Protein AF-A0A938PIR6-F1 (afdb_monomer_lite)

Secondary structure (DSSP, 8-state):
-HHHHHHHHHHHHH-HHHHTTS-HHHHHHHHHHHHHHHHHHHHHHHHHHHTTT--PPP-HHHHHHHHHHHHHHHHHHHHHHHHHHHHHHHHHHHHHHHHHHHHHHS-HHHHHHHHHHHHHHTTT-HHHHHHHHHHHHHHHHHHHSPTT-EEEHHHHHHHHHHHHHHHHHHHGGG---------PPTT-EEES---

Foldseek 3Di:
DVVLVVVLVVVVVVPPVVLVVDDLVVSLVVSLVSSLVSLLVVLVVCQCVVPVDDPDDRPPVVSVVSSVVSNVVSVVVSVVVVVVVVVVVVVVVVVVVVVVVLVVLPPVVLVVLLVVLLVVCCVPPVPLSVLSVVLVVLLVVLSPPDWPDWDFPVSLVSNVVSSLSSVCSRCPPVDDDDDDDDDDDPPDTDTGPPD

Sequence (195 aa):
MQWIALTSAGLLCLSPRLLDRSPVIGGAAAAFLMVLLITFVEGLIADRILVQFGPDPVDWEHIGAMLIVSAIISRLALRYFYVQQRLRVKEQSELQARLQALQSRIRPHFLFNSMNIIASFIAVDPDTAESVVEDLSELFRAGLNEAGNQVPFRSELDLCERYARIEKLRLGDRLQLRWETGELPEGVRIPLLIL

Structure (mmCIF, N/CA/C/O backbone):
data_AF-A0A938PIR6-F1
#
_entry.id   AF-A0A938PIR6-F1
#
loop_
_atom_site.group_PDB
_atom_site.id
_atom_site.type_symbol
_atom_site.label_atom_id
_atom_site.label_alt_id
_atom_site.label_comp_id
_atom_site.label_asym_id
_atom_site.label_entity_id
_atom_site.label_seq_id
_atom_site.pdbx_PDB_ins_code
_atom_site.Cartn_x
_atom_site.Cartn_y
_atom_site.Cartn_z
_atom_site.occupancy
_atom_site.B_iso_or_equiv
_atom_site.auth_seq_id
_atom_site.auth_comp_id
_atom_site.auth_asym_id
_atom_site.auth_atom_id
_atom_site.pdbx_PDB_model_num
ATOM 1 N N . MET A 1 1 ? 33.323 -1.069 -29.627 1.00 51.53 1 MET A N 1
ATOM 2 C CA . MET A 1 1 ? 32.067 -1.423 -28.923 1.00 51.53 1 MET A CA 1
ATOM 3 C C . MET A 1 1 ? 32.058 -1.059 -27.435 1.00 51.53 1 MET A C 1
ATOM 5 O O . MET A 1 1 ? 31.122 -0.392 -27.028 1.00 51.53 1 MET A O 1
ATOM 9 N N . GLN A 1 2 ? 33.054 -1.429 -26.614 1.00 59.91 2 GLN A N 1
ATOM 10 C CA . GLN A 1 2 ? 33.030 -1.121 -25.164 1.00 59.91 2 GLN A CA 1
ATOM 11 C C . GLN A 1 2 ? 33.113 0.381 -24.820 1.00 59.91 2 GLN A C 1
ATOM 13 O O . GLN A 1 2 ? 32.432 0.825 -23.903 1.00 59.91 2 GLN A O 1
ATOM 18 N N . TRP A 1 3 ? 33.882 1.174 -25.574 1.00 55.78 3 TRP A N 1
ATOM 19 C CA . TRP A 1 3 ? 34.034 2.617 -25.324 1.00 55.78 3 TRP A CA 1
ATOM 20 C C . TRP A 1 3 ? 32.745 3.413 -25.577 1.00 55.78 3 TRP A C 1
ATOM 22 O O . TRP A 1 3 ? 32.369 4.216 -24.733 1.00 55.78 3 TRP A O 1
ATOM 32 N N . ILE A 1 4 ? 32.017 3.084 -26.651 1.00 60.94 4 ILE A N 1
ATOM 33 C CA . ILE A 1 4 ? 30.723 3.687 -27.027 1.00 60.94 4 ILE A CA 1
ATOM 34 C C . ILE A 1 4 ? 29.675 3.474 -25.926 1.00 60.94 4 ILE A C 1
ATOM 36 O O . ILE A 1 4 ? 28.901 4.367 -25.593 1.00 60.94 4 ILE A O 1
ATOM 40 N N . ALA A 1 5 ? 29.650 2.281 -25.322 1.00 61.94 5 ALA A N 1
ATOM 41 C CA . ALA A 1 5 ? 28.722 1.964 -24.239 1.00 61.94 5 ALA A CA 1
ATOM 42 C C . ALA A 1 5 ? 29.042 2.737 -22.945 1.00 61.94 5 ALA A C 1
ATOM 44 O O . ALA A 1 5 ? 28.127 3.138 -22.230 1.00 61.94 5 ALA A O 1
ATOM 45 N N . LEU A 1 6 ? 30.326 2.970 -22.647 1.00 70.06 6 LEU A N 1
ATOM 46 C CA . LEU A 1 6 ? 30.761 3.694 -21.446 1.00 70.06 6 LEU A CA 1
ATOM 47 C C . LEU A 1 6 ? 30.537 5.209 -21.564 1.00 70.06 6 LEU A C 1
ATOM 49 O O . LEU A 1 6 ? 30.113 5.833 -20.591 1.00 70.06 6 LEU A O 1
ATOM 53 N N . THR A 1 7 ? 30.761 5.799 -22.740 1.00 68.50 7 THR A N 1
ATOM 54 C CA . THR A 1 7 ? 30.533 7.234 -22.991 1.00 68.50 7 THR A CA 1
ATOM 55 C C . THR A 1 7 ? 29.048 7.576 -23.009 1.00 68.50 7 THR A C 1
ATOM 57 O O . THR A 1 7 ? 28.624 8.526 -22.347 1.00 68.50 7 THR A O 1
ATOM 60 N N . SER A 1 8 ? 28.231 6.763 -23.684 1.00 59.97 8 SER A N 1
ATOM 61 C CA . SER A 1 8 ? 26.776 6.942 -23.703 1.00 59.97 8 SER A CA 1
ATOM 62 C C . SER A 1 8 ? 26.144 6.718 -22.322 1.00 59.97 8 SER A C 1
ATOM 64 O O . SER A 1 8 ? 25.302 7.520 -21.913 1.00 59.97 8 SER A O 1
ATOM 66 N N . ALA A 1 9 ? 26.602 5.725 -21.548 1.00 64.69 9 ALA A N 1
ATOM 67 C CA . ALA A 1 9 ? 26.182 5.547 -20.155 1.00 64.69 9 ALA A CA 1
ATOM 68 C C . ALA A 1 9 ? 26.613 6.721 -19.255 1.00 64.69 9 ALA A C 1
ATOM 70 O O . ALA A 1 9 ? 25.814 7.202 -18.453 1.00 64.69 9 ALA A O 1
ATOM 71 N N . GLY A 1 10 ? 27.841 7.229 -19.411 1.00 71.31 10 GLY A N 1
ATOM 72 C CA . GLY A 1 10 ? 28.342 8.379 -18.652 1.00 71.31 10 GLY A CA 1
ATOM 73 C C . GLY A 1 10 ? 27.552 9.664 -18.917 1.00 71.31 10 GLY A C 1
ATOM 74 O O . GLY A 1 10 ? 27.170 10.359 -17.977 1.00 71.31 10 GLY A O 1
ATOM 75 N N . LEU A 1 11 ? 27.238 9.954 -20.184 1.00 64.88 11 LEU A N 1
ATOM 76 C CA . LEU A 1 11 ? 26.454 11.131 -20.579 1.00 64.88 11 LEU A CA 1
ATOM 77 C C . LEU A 1 11 ? 24.983 11.036 -20.148 1.00 64.88 11 LEU A C 1
ATOM 79 O O . LEU A 1 11 ? 24.412 12.039 -19.722 1.00 64.88 11 LEU A O 1
ATOM 83 N N . LEU A 1 12 ? 24.387 9.839 -20.182 1.00 64.62 12 LEU A N 1
ATOM 84 C CA . LEU A 1 12 ? 23.048 9.586 -19.631 1.00 64.62 12 LEU A CA 1
ATOM 85 C C . LEU A 1 12 ? 22.998 9.791 -18.111 1.00 64.62 12 LEU A C 1
ATOM 87 O O . LEU A 1 12 ? 22.034 10.357 -17.601 1.00 64.62 12 LEU A O 1
ATOM 91 N N . CYS A 1 13 ? 24.047 9.397 -17.389 1.00 64.06 13 CYS A N 1
ATOM 92 C CA . CYS A 1 13 ? 24.149 9.628 -15.948 1.00 64.06 13 CYS A CA 1
ATOM 93 C C . CYS A 1 13 ? 24.389 11.106 -15.582 1.00 64.06 13 CYS A C 1
ATOM 95 O O . CYS A 1 13 ? 24.080 11.515 -14.464 1.00 64.06 13 CYS A O 1
ATOM 97 N N . LEU A 1 14 ? 24.912 11.918 -16.508 1.00 66.81 14 LEU A N 1
ATOM 98 C CA . LEU A 1 14 ? 25.192 13.347 -16.309 1.00 66.81 14 LEU A CA 1
ATOM 99 C C . LEU A 1 14 ? 24.055 14.278 -16.767 1.00 66.81 14 LEU A C 1
ATOM 101 O O . LEU A 1 14 ? 24.048 15.451 -16.386 1.00 66.81 14 LEU A O 1
ATOM 105 N N . SER A 1 15 ? 23.059 13.776 -17.510 1.00 59.81 15 SER A N 1
ATOM 106 C CA . SER A 1 15 ? 21.915 14.563 -17.997 1.00 59.81 15 SER A CA 1
ATOM 107 C C . SER A 1 15 ? 20.578 14.468 -17.218 1.00 59.81 15 SER A C 1
ATOM 109 O O . SER A 1 15 ? 19.571 14.951 -17.755 1.00 59.81 15 SER A O 1
ATOM 111 N N . PRO A 1 16 ? 20.484 13.974 -15.956 1.00 59.53 16 PRO A N 1
ATOM 112 C CA . PRO A 1 16 ? 19.185 13.815 -15.288 1.00 59.53 16 PRO A CA 1
ATOM 113 C C . PRO A 1 16 ? 18.457 15.154 -15.093 1.00 59.53 16 PRO A C 1
ATOM 115 O O . PRO A 1 16 ? 17.237 15.226 -15.204 1.00 59.53 16 PRO A O 1
ATOM 118 N N . ARG A 1 17 ? 19.202 16.260 -14.954 1.00 53.12 17 ARG A N 1
ATOM 119 C CA . ARG A 1 17 ? 18.644 17.618 -14.807 1.00 53.12 17 ARG A CA 1
ATOM 120 C C . ARG A 1 17 ? 17.813 18.103 -16.005 1.00 53.12 17 ARG A C 1
ATOM 122 O O . ARG A 1 17 ? 16.982 18.991 -15.828 1.00 53.12 17 ARG A O 1
ATOM 129 N N . LEU A 1 18 ? 18.043 17.563 -17.204 1.00 55.91 18 LEU A N 1
ATOM 130 C CA . LEU A 1 18 ? 17.278 17.892 -18.415 1.00 55.91 18 LEU A CA 1
ATOM 131 C C . LEU A 1 18 ? 16.100 16.930 -18.627 1.00 55.91 18 LEU A C 1
ATOM 133 O O . LEU A 1 18 ? 15.051 17.359 -19.103 1.00 55.91 18 LEU A O 1
ATOM 137 N N . LEU A 1 19 ? 16.247 15.657 -18.242 1.00 58.03 19 LEU A N 1
ATOM 138 C CA . LEU A 1 19 ? 15.200 14.643 -18.405 1.00 58.03 19 LEU A CA 1
ATOM 139 C C . LEU A 1 19 ? 14.078 14.771 -17.361 1.00 58.03 19 LEU A C 1
ATOM 141 O O . LEU A 1 19 ? 12.913 14.590 -17.721 1.00 58.03 19 LEU A O 1
ATOM 145 N N . ASP A 1 20 ? 14.392 15.165 -16.122 1.00 60.47 20 ASP A N 1
ATOM 146 C CA . ASP A 1 20 ? 13.428 15.238 -15.007 1.00 60.47 20 ASP A CA 1
ATOM 147 C C . ASP A 1 20 ? 12.322 16.294 -15.185 1.00 60.47 20 ASP A C 1
ATOM 149 O O . ASP A 1 20 ? 11.302 16.256 -14.500 1.00 60.47 20 ASP A O 1
ATOM 153 N N . ARG A 1 21 ? 12.492 17.247 -16.110 1.00 60.03 21 ARG A N 1
ATOM 154 C CA . ARG A 1 21 ? 11.490 18.294 -16.391 1.00 60.03 21 ARG A CA 1
ATOM 155 C C . ARG A 1 21 ? 10.507 17.938 -17.505 1.00 60.03 21 ARG A C 1
ATOM 157 O O . ARG A 1 21 ? 9.589 18.710 -17.769 1.00 60.03 21 ARG A O 1
ATOM 164 N N . SER A 1 22 ? 10.696 16.804 -18.173 1.00 60.94 22 SER A N 1
ATOM 165 C CA . SER A 1 22 ? 9.905 16.412 -19.340 1.00 60.94 22 SER A CA 1
ATOM 166 C C . SER A 1 22 ? 8.891 15.312 -18.999 1.00 60.94 22 SER A C 1
ATOM 168 O O . SER A 1 22 ? 9.149 14.488 -18.121 1.00 60.94 22 SER A O 1
ATOM 170 N N . PRO A 1 23 ? 7.728 15.250 -19.680 1.00 74.81 23 PRO A N 1
ATOM 171 C CA . PRO A 1 23 ? 6.842 14.094 -19.564 1.00 74.81 23 PRO A CA 1
ATOM 172 C C . PRO A 1 23 ? 7.613 12.819 -19.932 1.00 74.81 23 PRO A C 1
ATOM 174 O O . PRO A 1 23 ? 8.450 12.850 -20.831 1.00 74.81 23 PRO A O 1
ATOM 177 N N . VAL A 1 24 ? 7.311 11.692 -19.276 1.00 70.75 24 VAL A N 1
ATOM 178 C CA . VAL A 1 24 ? 8.057 10.415 -19.386 1.00 70.75 24 VAL A CA 1
ATOM 179 C C . VAL A 1 24 ? 8.356 10.011 -20.840 1.00 70.75 24 VAL A C 1
ATOM 181 O O . VAL A 1 24 ? 9.441 9.524 -21.147 1.00 70.75 24 VAL A O 1
ATOM 184 N N . ILE A 1 25 ? 7.413 10.260 -21.754 1.00 73.19 25 ILE A N 1
ATOM 185 C CA . ILE A 1 25 ? 7.560 9.979 -23.190 1.00 73.19 25 ILE A CA 1
ATOM 186 C C . ILE A 1 25 ? 8.572 10.930 -23.855 1.00 73.19 25 ILE A C 1
ATOM 188 O O . ILE A 1 25 ? 9.391 10.489 -24.657 1.00 73.19 25 ILE A O 1
ATOM 192 N N . GLY A 1 26 ? 8.548 12.218 -23.500 1.00 77.81 26 GLY A N 1
ATOM 193 C CA . GLY A 1 26 ? 9.497 13.221 -23.988 1.00 77.81 26 GLY A CA 1
ATOM 194 C C . GLY A 1 26 ? 10.922 12.961 -23.499 1.00 77.81 26 GLY A C 1
ATOM 195 O O . GLY A 1 26 ? 11.854 13.009 -24.297 1.00 77.81 26 GLY A O 1
ATOM 196 N N . GLY A 1 27 ? 11.087 12.588 -22.227 1.00 79.06 27 GLY A N 1
ATOM 197 C CA . GLY A 1 27 ? 12.390 12.220 -21.664 1.00 79.06 27 GLY A CA 1
ATOM 198 C C . GLY A 1 27 ? 12.967 10.955 -22.299 1.00 79.06 27 GLY A C 1
ATOM 199 O O . GLY A 1 27 ? 14.143 10.921 -22.656 1.00 79.06 27 GLY A O 1
ATOM 200 N N . ALA A 1 28 ? 12.128 9.938 -22.528 1.00 79.56 28 ALA A N 1
ATOM 201 C CA . ALA A 1 28 ? 12.528 8.714 -23.221 1.00 79.56 28 ALA A CA 1
ATOM 202 C C . ALA A 1 28 ? 12.942 8.971 -24.682 1.00 79.56 28 ALA A C 1
ATOM 204 O O . ALA A 1 28 ? 13.948 8.426 -25.140 1.00 79.56 28 ALA A O 1
ATOM 205 N N . ALA A 1 29 ? 12.204 9.821 -25.405 1.00 81.62 29 ALA A N 1
ATOM 206 C CA . ALA A 1 29 ? 12.551 10.211 -26.771 1.00 81.62 29 ALA A CA 1
ATOM 207 C C . ALA A 1 29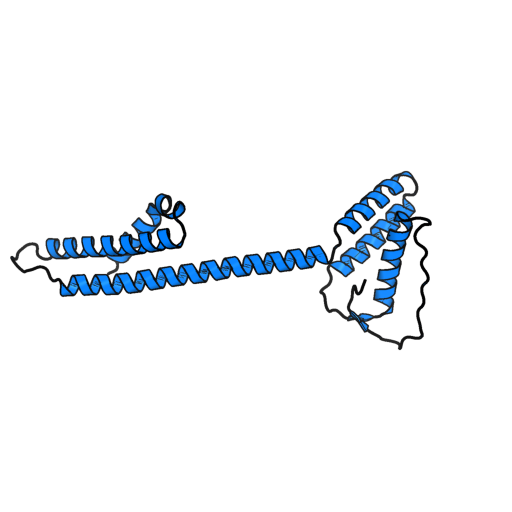 ? 13.866 11.005 -26.821 1.00 81.62 29 ALA A C 1
ATOM 209 O O . ALA A 1 29 ? 14.724 10.718 -27.655 1.00 81.62 29 ALA A O 1
ATOM 210 N N . ALA A 1 30 ? 14.065 11.949 -25.897 1.00 81.69 30 ALA A N 1
ATOM 211 C CA . ALA A 1 30 ? 15.307 12.711 -25.788 1.00 81.69 30 ALA A CA 1
ATOM 212 C C . ALA A 1 30 ? 16.514 11.807 -25.480 1.00 81.69 30 ALA A C 1
ATOM 214 O O . ALA A 1 30 ? 17.549 11.932 -26.131 1.00 81.69 30 ALA A O 1
ATOM 215 N N . ALA A 1 31 ? 16.370 10.850 -24.554 1.00 81.19 31 ALA A N 1
ATOM 216 C CA . ALA A 1 31 ? 17.410 9.869 -24.237 1.00 81.19 31 ALA A CA 1
ATOM 217 C C . ALA A 1 31 ? 17.793 9.020 -25.457 1.00 81.19 31 ALA A C 1
ATOM 219 O O . ALA A 1 31 ? 18.974 8.821 -25.735 1.00 81.19 31 ALA A O 1
ATOM 220 N N . PHE A 1 32 ? 16.793 8.549 -26.207 1.00 85.69 32 PHE A N 1
ATOM 221 C CA . PHE A 1 32 ? 17.004 7.765 -27.420 1.00 85.69 32 PHE A CA 1
ATOM 222 C C . PHE A 1 32 ? 17.754 8.562 -28.495 1.00 85.69 32 PHE A C 1
ATOM 224 O O . PHE A 1 32 ? 18.759 8.090 -29.025 1.00 85.69 32 PHE A O 1
ATOM 231 N N . LEU A 1 33 ? 17.312 9.793 -28.773 1.00 85.38 33 LEU A N 1
ATOM 232 C CA . LEU A 1 33 ? 17.963 10.673 -29.747 1.00 85.38 33 LEU A CA 1
ATOM 233 C C . LEU A 1 33 ? 19.393 11.032 -29.332 1.00 85.38 33 LEU A C 1
ATOM 235 O O . LEU A 1 33 ? 20.282 11.071 -30.179 1.00 85.38 33 LEU A O 1
ATOM 239 N N . MET A 1 34 ? 19.632 11.245 -28.037 1.00 83.44 34 MET A N 1
ATOM 240 C CA . MET A 1 34 ? 20.962 11.541 -27.511 1.00 83.44 34 MET A CA 1
ATOM 241 C C . MET A 1 34 ? 21.934 10.376 -27.738 1.00 83.44 34 MET A C 1
ATOM 243 O O . MET A 1 34 ? 23.053 10.603 -28.189 1.00 83.44 34 MET A O 1
ATOM 247 N N . VAL A 1 35 ? 21.511 9.130 -27.491 1.00 83.44 35 VAL A N 1
ATOM 248 C CA . VAL A 1 35 ? 22.362 7.951 -27.725 1.00 83.44 35 VAL A CA 1
ATOM 249 C C . VAL A 1 35 ? 22.681 7.773 -29.212 1.00 83.44 35 VAL A C 1
ATOM 251 O O . VAL A 1 35 ? 23.830 7.490 -29.557 1.00 83.44 35 VAL A O 1
ATOM 254 N N . LEU A 1 36 ? 21.710 8.001 -30.102 1.00 84.44 36 LEU A N 1
ATOM 255 C CA . LEU A 1 36 ? 21.951 7.954 -31.547 1.00 84.44 36 LEU A CA 1
ATOM 256 C C . LEU A 1 36 ? 22.916 9.047 -32.011 1.00 84.44 36 LEU A C 1
ATOM 258 O O . LEU A 1 36 ? 23.818 8.762 -32.795 1.00 84.44 36 LEU A O 1
ATOM 262 N N . LEU A 1 37 ? 22.766 10.270 -31.498 1.00 85.62 37 LEU A N 1
ATOM 263 C CA . LEU A 1 37 ? 23.654 11.382 -31.825 1.00 85.62 37 LEU A CA 1
ATOM 264 C C . LEU A 1 37 ? 25.093 11.103 -31.374 1.00 85.62 37 LEU A C 1
ATOM 266 O O . LEU A 1 37 ? 26.020 11.302 -32.154 1.00 85.62 37 LEU A O 1
ATOM 270 N N . ILE A 1 38 ? 25.281 10.598 -30.150 1.00 82.06 38 ILE A N 1
ATOM 271 C CA . ILE A 1 38 ? 26.603 10.212 -29.631 1.00 82.06 38 ILE A CA 1
ATOM 272 C C . ILE A 1 38 ? 27.214 9.114 -30.508 1.00 82.06 38 ILE A C 1
ATOM 274 O O . ILE A 1 38 ? 28.348 9.255 -30.956 1.00 82.06 38 ILE A O 1
ATOM 278 N N . THR A 1 39 ? 26.440 8.070 -30.824 1.00 82.56 39 THR A N 1
ATOM 279 C CA . THR A 1 39 ? 26.895 6.960 -31.683 1.00 82.56 39 THR A CA 1
ATOM 280 C C . THR A 1 39 ? 27.318 7.460 -33.068 1.00 82.56 39 THR A C 1
ATOM 282 O O . THR A 1 39 ? 28.336 7.026 -33.599 1.00 82.56 39 THR A O 1
ATOM 285 N N . PHE A 1 40 ? 26.560 8.392 -33.653 1.00 83.88 40 PHE A N 1
ATOM 286 C CA . PHE A 1 40 ? 26.871 8.978 -34.956 1.00 83.88 40 PHE A CA 1
ATOM 287 C C . PHE A 1 40 ? 28.171 9.791 -34.931 1.00 83.88 40 PHE A C 1
ATOM 289 O O . PHE A 1 40 ? 29.031 9.617 -35.793 1.00 83.88 40 PHE A O 1
ATOM 296 N N . VAL A 1 41 ? 28.329 10.658 -33.926 1.00 84.25 41 VAL A N 1
ATOM 297 C CA . VAL A 1 41 ? 29.524 11.497 -33.763 1.00 84.25 41 VAL A CA 1
ATOM 298 C C . VAL A 1 41 ? 30.763 10.636 -33.516 1.00 84.25 41 VAL A C 1
ATOM 300 O O . VAL A 1 41 ? 31.793 10.862 -34.147 1.00 84.25 41 VAL A O 1
ATOM 303 N N . GLU A 1 42 ? 30.668 9.618 -32.659 1.00 80.12 42 GLU A N 1
ATOM 304 C CA . GLU A 1 42 ? 31.766 8.678 -32.414 1.00 80.12 42 GLU A CA 1
ATOM 305 C C . GLU A 1 42 ? 32.124 7.866 -33.663 1.00 80.12 42 GLU A C 1
ATOM 307 O O . GLU A 1 42 ? 33.308 7.673 -33.930 1.00 80.12 42 GLU A O 1
ATOM 312 N N . GLY A 1 43 ? 31.134 7.455 -34.463 1.00 79.31 43 GLY A N 1
ATOM 313 C CA . GLY A 1 43 ? 31.360 6.782 -35.744 1.00 79.31 43 GLY A CA 1
ATOM 314 C C . GLY A 1 43 ? 32.160 7.640 -36.729 1.00 79.31 43 GLY A C 1
ATOM 315 O O . GLY A 1 43 ? 33.147 7.168 -37.288 1.00 79.31 43 GLY A O 1
ATOM 316 N N . LEU A 1 44 ? 31.801 8.921 -36.880 1.00 81.00 44 LEU A N 1
ATOM 317 C CA . LEU A 1 44 ? 32.527 9.862 -37.745 1.00 81.00 44 LEU A CA 1
ATOM 318 C C . LEU A 1 44 ? 33.946 10.161 -37.243 1.00 81.00 44 LEU A C 1
ATOM 320 O O . LEU A 1 44 ? 34.874 10.281 -38.039 1.00 81.00 44 LEU A O 1
ATOM 324 N N . ILE A 1 45 ? 34.127 10.304 -35.928 1.00 80.12 45 ILE A N 1
ATOM 325 C CA . ILE A 1 45 ? 35.445 10.556 -35.331 1.00 80.12 45 ILE A CA 1
ATOM 326 C C . ILE A 1 45 ? 36.347 9.330 -35.496 1.00 80.12 45 ILE A C 1
ATOM 328 O O . ILE A 1 45 ? 37.513 9.483 -35.854 1.00 80.12 45 ILE A O 1
ATOM 332 N N . ALA A 1 46 ? 35.821 8.126 -35.256 1.00 76.25 46 ALA A N 1
ATOM 333 C CA . ALA A 1 46 ? 36.567 6.886 -35.426 1.00 76.25 46 ALA A CA 1
ATOM 334 C C . ALA A 1 46 ? 37.024 6.710 -36.879 1.00 76.25 46 ALA A C 1
ATOM 336 O O . ALA A 1 46 ? 38.206 6.475 -37.095 1.00 76.25 46 ALA A O 1
ATOM 337 N N . ASP A 1 47 ? 36.135 6.916 -37.853 1.00 73.31 47 ASP A N 1
ATOM 338 C CA . ASP A 1 47 ? 36.460 6.883 -39.286 1.00 73.31 47 ASP A CA 1
ATOM 339 C C . ASP A 1 47 ? 37.585 7.881 -39.635 1.00 73.31 47 ASP A C 1
ATOM 341 O O . ASP A 1 47 ? 38.619 7.503 -40.183 1.00 73.31 47 ASP A O 1
ATOM 345 N N . ARG A 1 48 ? 37.478 9.140 -39.184 1.00 71.06 48 ARG A N 1
ATOM 346 C CA . ARG A 1 48 ? 38.487 10.184 -39.457 1.00 71.06 48 ARG A CA 1
ATOM 347 C C . ARG A 1 48 ? 39.830 9.992 -38.748 1.00 71.06 48 ARG A C 1
ATOM 349 O O . ARG A 1 48 ? 40.839 10.481 -39.249 1.00 71.06 48 ARG A O 1
ATOM 356 N N . ILE A 1 49 ? 39.859 9.348 -37.581 1.00 72.12 49 ILE A N 1
ATOM 357 C CA . ILE A 1 49 ? 41.096 9.097 -36.822 1.00 72.12 49 ILE A CA 1
ATOM 358 C C . ILE A 1 49 ? 41.777 7.804 -37.285 1.00 72.12 49 ILE A C 1
ATOM 360 O O . ILE A 1 49 ? 43.003 7.773 -37.364 1.00 72.12 49 ILE A O 1
ATOM 364 N N . LEU A 1 50 ? 41.015 6.748 -37.594 1.00 64.94 50 LEU A N 1
ATOM 365 C CA . LEU A 1 50 ? 41.568 5.469 -38.053 1.00 64.94 50 LEU A CA 1
ATOM 366 C C . LEU A 1 50 ? 42.113 5.578 -39.486 1.00 64.94 50 LEU A C 1
ATOM 368 O O . LEU A 1 50 ? 43.148 4.992 -39.792 1.00 64.94 50 LEU A O 1
ATOM 372 N N . VAL A 1 51 ? 41.468 6.385 -40.338 1.00 63.88 51 VAL A N 1
ATOM 373 C CA . VAL A 1 51 ? 41.893 6.683 -41.720 1.00 63.88 51 VAL A CA 1
ATOM 374 C C . VAL A 1 51 ? 42.859 7.880 -41.741 1.00 63.88 51 VAL A C 1
ATOM 376 O O . VAL A 1 51 ? 42.803 8.762 -42.592 1.00 63.88 51 VAL A O 1
ATOM 379 N N . GLN A 1 52 ? 43.794 7.934 -40.787 1.00 57.25 52 GLN A N 1
ATOM 380 C CA . GLN A 1 52 ? 44.729 9.057 -40.632 1.00 57.25 52 GLN A CA 1
ATOM 381 C C . GLN A 1 52 ? 45.668 9.288 -41.844 1.00 57.25 52 GLN A C 1
ATOM 383 O O . GLN A 1 52 ? 46.387 10.284 -41.850 1.00 57.25 52 GLN A O 1
ATOM 388 N N . PHE A 1 53 ? 45.669 8.423 -42.874 1.00 55.75 53 PHE A N 1
ATOM 389 C CA . PHE A 1 53 ? 46.624 8.468 -43.996 1.00 55.75 53 PHE A CA 1
ATOM 390 C C . PHE A 1 53 ? 46.091 7.983 -45.371 1.00 55.75 53 PHE A C 1
ATOM 392 O O . PHE A 1 53 ? 46.876 7.485 -46.176 1.00 55.75 53 PHE A O 1
ATOM 399 N N . GLY A 1 54 ? 44.799 8.127 -45.698 1.00 53.72 54 GLY A N 1
ATOM 400 C CA . GLY A 1 54 ? 44.290 7.754 -47.036 1.00 53.72 54 GLY A CA 1
ATOM 401 C C . GLY A 1 54 ? 43.036 8.527 -47.468 1.00 53.72 54 GLY A C 1
ATOM 402 O O . GLY A 1 54 ? 42.232 8.877 -46.611 1.00 53.72 54 GLY A O 1
ATOM 403 N N . PRO A 1 55 ? 42.835 8.823 -48.769 1.00 58.84 55 PRO A N 1
ATOM 404 C CA . PRO A 1 55 ? 41.663 9.535 -49.284 1.00 58.84 55 PRO A CA 1
ATOM 405 C C . PRO A 1 55 ? 40.466 8.585 -49.468 1.00 58.84 55 PRO A C 1
ATOM 407 O O . PRO A 1 55 ? 39.726 8.703 -50.446 1.00 58.84 55 PRO A O 1
ATOM 410 N N . ASP A 1 56 ? 40.310 7.609 -48.576 1.00 67.62 56 ASP A N 1
ATOM 411 C CA . ASP A 1 56 ? 39.239 6.630 -48.693 1.00 67.62 56 ASP A CA 1
ATOM 412 C C . ASP A 1 56 ? 37.902 7.278 -48.289 1.00 67.62 56 ASP A C 1
ATOM 41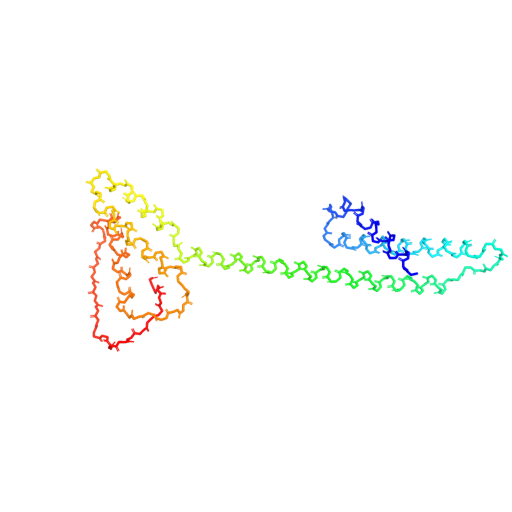4 O O . ASP A 1 56 ? 37.846 8.070 -47.340 1.00 67.62 56 ASP A O 1
ATOM 418 N N . PRO A 1 57 ? 36.815 7.023 -49.038 1.00 74.50 57 PRO A N 1
ATOM 419 C CA . PRO A 1 57 ? 35.499 7.555 -48.715 1.00 74.50 57 PRO A CA 1
ATOM 420 C C . PRO A 1 57 ? 34.981 6.974 -47.393 1.00 74.50 57 PRO A C 1
ATOM 422 O O . PRO A 1 57 ? 35.241 5.819 -47.072 1.00 74.50 57 PRO A O 1
ATOM 425 N N . VAL A 1 58 ? 34.203 7.780 -46.662 1.00 74.25 58 VAL A N 1
ATOM 426 C CA . VAL A 1 58 ? 33.558 7.394 -45.394 1.00 74.25 58 VAL A CA 1
ATOM 427 C C . VAL A 1 58 ? 32.776 6.088 -45.559 1.00 74.25 58 VAL A C 1
ATOM 429 O O . VAL A 1 58 ? 31.927 5.986 -46.453 1.00 74.25 58 VAL A O 1
ATOM 432 N N . ASP A 1 59 ? 33.005 5.130 -44.660 1.00 78.75 59 ASP A N 1
ATOM 433 C CA . ASP A 1 59 ? 32.279 3.857 -44.637 1.00 78.75 59 ASP A CA 1
ATOM 434 C C . ASP A 1 59 ? 30.887 4.027 -43.997 1.00 78.75 59 ASP A C 1
ATOM 436 O O . ASP A 1 59 ? 30.651 3.818 -42.799 1.00 78.75 59 ASP A O 1
ATOM 440 N N . TRP A 1 60 ? 29.931 4.443 -44.828 1.00 78.56 60 TRP A N 1
ATOM 441 C CA . TRP A 1 60 ? 28.538 4.627 -44.427 1.00 78.56 60 TRP A CA 1
ATOM 442 C C . TRP A 1 60 ? 27.847 3.324 -44.008 1.00 78.56 60 TRP A C 1
ATOM 444 O O . TRP A 1 60 ? 26.900 3.378 -43.217 1.00 78.56 60 TRP A O 1
ATOM 454 N N . GLU A 1 61 ? 28.303 2.166 -44.495 1.00 83.25 61 GLU A N 1
ATOM 455 C CA . GLU A 1 61 ? 27.735 0.869 -44.117 1.00 83.25 61 GLU A CA 1
ATOM 456 C C . GLU A 1 61 ? 28.081 0.540 -42.662 1.00 83.25 61 GLU A C 1
ATOM 458 O O . GLU A 1 61 ? 27.197 0.163 -41.883 1.00 83.25 61 GLU A O 1
ATOM 463 N N . HIS A 1 62 ? 29.333 0.773 -42.257 1.00 78.81 62 HIS A N 1
ATOM 464 C CA . HIS A 1 62 ? 29.770 0.566 -40.878 1.00 78.81 62 HIS A CA 1
ATOM 465 C C . HIS A 1 62 ? 29.045 1.492 -39.889 1.00 78.81 62 HIS A C 1
ATOM 467 O O . HIS A 1 62 ? 28.538 1.040 -38.855 1.00 78.81 62 HIS A O 1
ATOM 473 N N . ILE A 1 63 ? 28.935 2.785 -40.219 1.00 82.19 63 ILE A N 1
ATOM 474 C CA . ILE A 1 63 ? 28.227 3.772 -39.384 1.00 82.19 63 ILE A CA 1
ATOM 475 C C . ILE A 1 63 ? 26.735 3.421 -39.286 1.00 82.19 63 ILE A C 1
ATOM 477 O O . ILE A 1 63 ? 26.156 3.454 -38.195 1.00 82.19 63 ILE A O 1
ATOM 481 N N . GLY A 1 64 ? 26.113 3.031 -40.402 1.00 80.56 64 GLY A N 1
ATOM 482 C CA . GLY A 1 64 ? 24.723 2.580 -40.435 1.00 80.56 64 GLY A CA 1
ATOM 483 C C . GLY A 1 64 ? 24.482 1.361 -39.539 1.00 80.56 64 GLY A C 1
ATOM 484 O O . GLY A 1 64 ? 23.544 1.357 -38.738 1.00 80.56 64 GLY A O 1
ATOM 485 N N . ALA A 1 65 ? 25.362 0.357 -39.601 1.00 82.81 65 ALA A N 1
ATOM 486 C CA . ALA A 1 65 ? 25.276 -0.833 -38.758 1.00 82.81 65 ALA A CA 1
ATOM 487 C C . ALA A 1 65 ? 25.395 -0.496 -37.259 1.00 82.81 65 ALA A C 1
ATOM 489 O O . ALA A 1 65 ? 24.603 -0.989 -36.449 1.00 82.81 65 ALA A O 1
ATOM 490 N N . MET A 1 66 ? 26.324 0.389 -36.879 1.00 80.00 66 MET A N 1
ATOM 491 C CA . MET A 1 66 ? 26.471 0.853 -35.492 1.00 80.00 66 MET A CA 1
ATOM 492 C C . MET A 1 66 ? 25.230 1.593 -34.983 1.00 80.00 66 MET A C 1
ATOM 494 O O . MET A 1 66 ? 24.792 1.352 -33.855 1.00 80.00 66 MET A O 1
ATOM 498 N N . LEU A 1 67 ? 24.623 2.447 -35.813 1.00 84.94 67 LEU A N 1
ATOM 499 C CA . LEU A 1 67 ? 23.388 3.151 -35.466 1.00 84.94 67 LEU A CA 1
ATOM 500 C C . LEU A 1 67 ? 22.214 2.193 -35.257 1.00 84.94 67 LEU A C 1
ATOM 502 O O . LEU A 1 67 ? 21.462 2.362 -34.298 1.00 84.94 67 LEU A O 1
ATOM 506 N N . ILE A 1 68 ? 22.072 1.169 -36.104 1.00 86.81 68 ILE A N 1
ATOM 507 C CA . ILE A 1 68 ? 21.014 0.160 -35.960 1.00 86.81 68 ILE A CA 1
ATOM 508 C C . ILE A 1 68 ? 21.191 -0.621 -34.652 1.00 86.81 68 ILE A C 1
ATOM 510 O O . ILE A 1 68 ? 20.233 -0.772 -33.891 1.00 86.81 68 ILE A O 1
ATOM 514 N N . VAL A 1 69 ? 22.408 -1.085 -34.353 1.00 85.44 69 VAL A N 1
ATOM 515 C CA . VAL A 1 69 ? 22.696 -1.818 -33.109 1.00 85.44 69 VAL A CA 1
ATOM 516 C C . VAL A 1 69 ? 22.418 -0.943 -31.885 1.00 85.44 69 VAL A C 1
ATOM 518 O O . VAL A 1 69 ? 21.738 -1.382 -30.956 1.00 85.44 69 VAL A O 1
ATOM 521 N N . SER A 1 70 ? 22.877 0.309 -31.907 1.00 78.94 70 SER A N 1
ATOM 522 C CA . SER A 1 70 ? 22.642 1.280 -30.836 1.00 78.94 70 SER A CA 1
ATOM 523 C C . SER A 1 70 ? 21.145 1.551 -30.637 1.00 78.94 70 SER A C 1
ATOM 525 O O . SER A 1 70 ? 20.637 1.427 -29.522 1.00 78.94 70 SER A O 1
ATOM 527 N N . ALA A 1 71 ? 20.391 1.766 -31.722 1.00 84.75 71 ALA A N 1
ATOM 528 C CA . ALA A 1 71 ? 18.939 1.940 -31.681 1.00 84.75 71 ALA A CA 1
ATOM 529 C C . ALA A 1 71 ? 18.222 0.742 -31.034 1.00 84.75 71 ALA A C 1
ATOM 531 O O . ALA A 1 71 ? 17.321 0.916 -30.207 1.00 84.75 71 ALA A O 1
ATOM 532 N N . ILE A 1 72 ? 18.617 -0.485 -31.387 1.00 88.44 72 ILE A N 1
ATOM 533 C CA . ILE A 1 72 ? 18.024 -1.705 -30.827 1.00 88.44 72 ILE A CA 1
ATOM 534 C C . ILE A 1 72 ? 18.293 -1.789 -29.321 1.00 88.44 72 ILE A C 1
ATOM 536 O O . ILE A 1 72 ? 17.354 -2.019 -28.551 1.00 88.44 72 ILE A O 1
ATOM 540 N N . ILE A 1 73 ? 19.541 -1.566 -28.897 1.00 84.94 73 ILE A N 1
ATOM 541 C CA . ILE A 1 73 ? 19.947 -1.627 -27.486 1.00 84.94 73 ILE A CA 1
ATOM 542 C C . ILE A 1 73 ? 19.221 -0.554 -26.671 1.00 84.94 73 ILE A C 1
ATOM 544 O O . ILE A 1 73 ? 18.601 -0.876 -25.655 1.00 84.94 73 ILE A O 1
ATOM 548 N N . SER A 1 74 ? 19.222 0.701 -27.127 1.00 81.44 74 SER A N 1
ATOM 549 C CA . SER A 1 74 ? 18.545 1.804 -26.435 1.00 81.44 74 SER A CA 1
ATOM 550 C C . SER A 1 74 ? 17.044 1.563 -26.308 1.00 81.44 74 SER A C 1
ATOM 552 O O . SER A 1 74 ? 16.471 1.777 -25.239 1.00 81.44 74 SER A O 1
ATOM 554 N N . ARG A 1 75 ? 16.392 1.058 -27.362 1.00 86.44 75 ARG A N 1
ATOM 555 C CA . ARG A 1 75 ? 14.962 0.724 -27.320 1.00 86.44 75 ARG A CA 1
ATOM 556 C C . ARG A 1 75 ? 14.671 -0.404 -26.330 1.00 86.44 75 ARG A C 1
ATOM 558 O O . ARG A 1 75 ? 13.678 -0.335 -25.604 1.00 86.44 75 ARG A O 1
ATOM 565 N N . LEU A 1 76 ? 15.514 -1.437 -26.294 1.00 87.06 76 LEU A N 1
ATOM 566 C CA . LEU A 1 76 ? 15.365 -2.554 -25.361 1.00 87.06 76 LEU A CA 1
ATOM 567 C C . LEU A 1 76 ? 15.545 -2.093 -23.909 1.00 87.06 76 LEU A C 1
ATOM 569 O O . LEU A 1 76 ? 14.724 -2.440 -23.060 1.00 87.06 76 LEU A O 1
ATOM 573 N N . ALA A 1 77 ? 16.555 -1.261 -23.646 1.00 83.19 77 ALA A N 1
ATOM 574 C CA . ALA A 1 77 ? 16.800 -0.667 -22.336 1.00 83.19 77 ALA A CA 1
ATOM 575 C C . ALA A 1 77 ? 15.621 0.205 -21.874 1.00 83.19 77 ALA A C 1
ATOM 577 O O . ALA A 1 77 ? 15.109 0.013 -20.773 1.00 83.19 77 ALA A O 1
ATOM 578 N N . LEU A 1 78 ? 15.117 1.102 -22.730 1.00 85.25 78 LEU A N 1
ATOM 579 C CA . LEU A 1 78 ? 13.946 1.930 -22.417 1.00 85.25 78 LEU A CA 1
ATOM 580 C C . LEU A 1 78 ? 12.710 1.077 -22.111 1.00 85.25 78 LEU A C 1
ATOM 582 O O . LEU A 1 78 ? 11.999 1.339 -21.140 1.00 85.25 78 LEU A O 1
ATOM 586 N N . ARG A 1 79 ? 12.469 0.018 -22.895 1.00 86.62 79 ARG A N 1
ATOM 587 C CA . ARG A 1 79 ? 11.365 -0.918 -22.641 1.00 86.62 79 ARG A CA 1
ATOM 588 C C . ARG A 1 79 ? 11.528 -1.631 -21.300 1.00 86.62 79 ARG A C 1
ATOM 590 O O . ARG A 1 79 ? 10.546 -1.777 -20.576 1.00 86.62 79 ARG A O 1
ATOM 597 N N . TYR A 1 80 ? 12.743 -2.063 -20.970 1.00 85.62 80 TYR A N 1
ATOM 598 C CA . TYR A 1 80 ? 13.046 -2.690 -19.688 1.00 85.62 80 TYR A CA 1
ATOM 599 C C . TYR A 1 80 ? 12.738 -1.744 -18.520 1.00 85.62 80 TYR A C 1
ATOM 601 O O . TYR A 1 80 ? 11.965 -2.106 -17.633 1.00 85.62 80 TYR A O 1
ATOM 609 N N . PHE A 1 81 ? 13.250 -0.509 -18.558 1.00 86.38 81 PHE A N 1
ATOM 610 C CA . PHE A 1 81 ? 12.987 0.488 -17.517 1.00 86.38 81 PHE A CA 1
ATOM 611 C C . PHE A 1 81 ? 11.499 0.826 -17.390 1.00 86.38 81 PHE A C 1
ATOM 613 O O . PHE A 1 81 ? 10.987 0.924 -16.277 1.00 86.38 81 PHE A O 1
ATOM 620 N N . TYR A 1 82 ? 10.782 0.922 -18.511 1.00 86.38 82 TYR A N 1
ATOM 621 C CA . TYR A 1 82 ? 9.341 1.165 -18.514 1.00 86.38 82 TYR A CA 1
ATOM 622 C C . TYR A 1 82 ? 8.552 0.059 -17.801 1.00 86.38 82 TYR A C 1
ATOM 624 O O . TYR A 1 82 ? 7.676 0.336 -16.979 1.00 86.38 82 TYR A O 1
ATOM 632 N N . VAL A 1 83 ? 8.864 -1.207 -18.097 1.00 88.44 83 VAL A N 1
ATOM 633 C CA . VAL A 1 83 ? 8.214 -2.358 -17.452 1.00 88.44 83 VAL A CA 1
ATOM 634 C C . VAL A 1 83 ? 8.561 -2.410 -15.965 1.00 88.44 83 VAL A C 1
ATOM 636 O O . VAL A 1 83 ? 7.665 -2.597 -15.146 1.00 88.44 83 VAL A O 1
ATOM 639 N N . GLN A 1 84 ? 9.824 -2.175 -15.603 1.00 88.12 84 GLN A N 1
ATOM 640 C CA . GLN A 1 84 ? 10.264 -2.113 -14.206 1.00 88.12 84 GLN A CA 1
ATOM 641 C C . GLN A 1 84 ? 9.536 -1.017 -13.418 1.00 88.12 84 GLN A C 1
ATOM 643 O O . GLN A 1 84 ? 9.067 -1.255 -12.306 1.00 88.12 84 GLN A O 1
ATOM 648 N N . GLN A 1 85 ? 9.370 0.172 -14.001 1.00 88.12 85 GLN A N 1
ATOM 649 C CA . GLN A 1 85 ? 8.618 1.252 -13.365 1.00 88.12 85 GLN A CA 1
ATOM 650 C C . GLN A 1 85 ? 7.145 0.875 -13.171 1.00 88.12 85 GLN A C 1
ATOM 652 O O . GLN A 1 85 ? 6.594 1.102 -12.094 1.00 88.12 85 GLN A O 1
ATOM 657 N N . ARG A 1 86 ? 6.509 0.258 -14.177 1.00 88.62 86 ARG A N 1
ATOM 658 C CA . ARG A 1 86 ? 5.124 -0.226 -14.055 1.00 88.62 86 ARG A CA 1
ATOM 659 C C . ARG A 1 86 ? 4.963 -1.272 -12.956 1.00 88.62 86 ARG A C 1
ATOM 661 O O . ARG A 1 86 ? 3.969 -1.217 -12.238 1.00 88.62 86 ARG A O 1
ATOM 668 N N . LEU A 1 87 ? 5.917 -2.194 -12.821 1.00 92.00 87 LEU A N 1
ATOM 669 C CA . LEU A 1 87 ? 5.909 -3.200 -11.757 1.00 92.00 87 LEU A CA 1
ATOM 670 C C . LEU A 1 87 ? 5.971 -2.542 -10.377 1.00 92.00 87 LEU A C 1
ATOM 672 O O . LEU A 1 87 ? 5.096 -2.799 -9.559 1.00 92.00 87 LEU A O 1
ATOM 676 N N . ARG A 1 88 ? 6.903 -1.607 -10.161 1.00 89.69 88 ARG A N 1
ATOM 677 C CA . ARG A 1 88 ? 7.015 -0.878 -8.885 1.00 89.69 88 ARG A CA 1
ATOM 678 C C . ARG A 1 88 ? 5.746 -0.112 -8.522 1.00 89.69 88 ARG A C 1
ATOM 680 O O . ARG A 1 88 ? 5.305 -0.164 -7.380 1.00 89.69 88 ARG A O 1
ATOM 687 N N . VAL A 1 89 ? 5.146 0.588 -9.487 1.00 90.25 89 VAL A N 1
ATOM 688 C CA . VAL A 1 89 ? 3.889 1.322 -9.255 1.00 90.25 89 VAL A CA 1
ATOM 689 C C . VAL A 1 89 ? 2.759 0.359 -8.884 1.00 90.25 89 VAL A C 1
ATOM 691 O O . VAL A 1 89 ? 1.962 0.663 -8.000 1.00 90.25 89 VAL A O 1
ATOM 694 N N . LYS A 1 90 ? 2.702 -0.812 -9.526 1.00 91.50 90 LYS A N 1
ATOM 695 C CA . LYS A 1 90 ? 1.712 -1.846 -9.215 1.00 91.50 90 LYS A CA 1
ATOM 696 C C . LYS A 1 90 ? 1.923 -2.444 -7.820 1.00 91.50 90 LYS A C 1
ATOM 698 O O . LYS A 1 90 ? 0.964 -2.595 -7.079 1.00 91.50 90 LYS A O 1
ATOM 703 N N . GLU A 1 91 ? 3.160 -2.750 -7.441 1.00 92.12 91 GLU A N 1
ATOM 704 C CA . GLU A 1 91 ? 3.484 -3.248 -6.097 1.00 92.12 91 GLU A CA 1
ATOM 705 C C . GLU A 1 91 ? 3.102 -2.232 -5.015 1.00 92.12 91 GLU A C 1
ATOM 707 O O . GLU A 1 91 ? 2.509 -2.594 -4.000 1.00 92.12 91 GLU A O 1
ATOM 712 N N . GLN A 1 92 ? 3.383 -0.946 -5.248 1.00 92.56 92 GLN A N 1
ATOM 713 C CA . GLN A 1 92 ? 2.991 0.131 -4.339 1.00 92.56 92 GLN A CA 1
ATOM 714 C C . GLN A 1 92 ? 1.472 0.257 -4.215 1.00 92.56 92 GLN A C 1
ATOM 716 O O . GLN A 1 92 ? 0.969 0.398 -3.100 1.00 92.56 92 GLN A O 1
ATOM 721 N N . SER A 1 93 ? 0.732 0.182 -5.325 1.00 90.25 93 SER A N 1
ATOM 722 C CA . SER A 1 93 ? -0.730 0.261 -5.279 1.00 90.25 93 SER A CA 1
ATOM 723 C C . SER A 1 93 ? -1.354 -0.968 -4.616 1.00 90.25 93 SER A C 1
ATOM 725 O O . SER A 1 93 ? -2.294 -0.820 -3.839 1.00 90.25 93 SER A O 1
ATOM 727 N N . GLU A 1 94 ? -0.810 -2.166 -4.845 1.00 90.12 94 GLU A N 1
ATOM 728 C CA . GLU A 1 94 ? -1.224 -3.389 -4.152 1.00 90.12 94 GLU A CA 1
ATOM 729 C C . GLU A 1 94 ? -0.956 -3.294 -2.646 1.00 90.12 94 GLU A C 1
ATOM 731 O O . GLU A 1 94 ? -1.831 -3.627 -1.845 1.00 90.12 94 GLU A O 1
ATOM 736 N N . LEU A 1 95 ? 0.217 -2.799 -2.240 1.00 86.44 95 LEU A N 1
ATOM 737 C CA . LEU A 1 95 ? 0.540 -2.579 -0.832 1.00 86.44 95 LEU A CA 1
ATOM 738 C C . LEU A 1 95 ? -0.406 -1.553 -0.202 1.00 86.44 95 LEU A C 1
ATOM 740 O O . LEU A 1 95 ? -0.942 -1.800 0.875 1.00 86.44 95 LEU A O 1
ATOM 744 N N . GLN A 1 96 ? -0.657 -0.432 -0.878 1.00 86.81 96 GLN A N 1
ATOM 745 C CA . GLN A 1 96 ? -1.575 0.597 -0.399 1.00 86.81 96 GLN A CA 1
ATOM 746 C C . GLN A 1 96 ? -3.007 0.066 -0.280 1.00 86.81 96 GLN A C 1
ATOM 748 O O . GLN A 1 96 ? -3.671 0.340 0.714 1.00 86.81 96 GLN A O 1
ATOM 753 N N . ALA A 1 97 ? -3.466 -0.744 -1.235 1.00 80.31 97 ALA A N 1
ATOM 754 C CA . ALA A 1 97 ? -4.769 -1.396 -1.167 1.00 80.31 97 ALA A CA 1
ATOM 755 C C . ALA A 1 97 ? -4.846 -2.397 -0.004 1.00 80.31 97 ALA A C 1
ATOM 757 O O . ALA A 1 97 ? -5.849 -2.431 0.703 1.00 80.31 97 ALA A O 1
ATOM 758 N N . ARG A 1 98 ? -3.783 -3.174 0.251 1.00 75.19 98 ARG A N 1
ATOM 759 C CA . ARG A 1 98 ? -3.702 -4.068 1.420 1.00 75.19 98 ARG A CA 1
ATOM 760 C C . ARG A 1 98 ? -3.715 -3.286 2.730 1.00 75.19 98 ARG A C 1
ATOM 762 O O . ARG A 1 98 ? -4.441 -3.666 3.642 1.00 75.19 98 ARG A O 1
ATOM 769 N N . LEU A 1 99 ? -2.969 -2.184 2.814 1.00 76.88 99 LEU A N 1
ATOM 770 C CA . LEU A 1 99 ? -2.986 -1.284 3.968 1.00 76.88 99 LEU A CA 1
ATOM 771 C C . LEU A 1 99 ? -4.372 -0.674 4.174 1.00 76.88 99 LEU A C 1
ATOM 773 O O . LEU A 1 99 ? -4.866 -0.669 5.294 1.00 76.88 99 LEU A O 1
ATOM 777 N N . GLN A 1 100 ? -5.029 -0.220 3.109 1.00 73.56 100 GLN A N 1
ATOM 778 C CA . GLN A 1 100 ? -6.384 0.316 3.180 1.00 73.56 100 GLN A CA 1
ATOM 779 C C . GLN A 1 100 ? -7.397 -0.766 3.575 1.00 73.56 100 GLN A C 1
ATOM 781 O O . GLN A 1 100 ? -8.301 -0.489 4.355 1.00 73.56 100 GLN A O 1
ATOM 786 N N . ALA A 1 101 ? -7.235 -2.005 3.105 1.00 70.62 101 ALA A N 1
ATOM 787 C CA . ALA A 1 101 ? -8.059 -3.134 3.522 1.00 70.62 101 ALA A CA 1
ATOM 788 C C . ALA A 1 101 ? -7.850 -3.462 5.011 1.00 70.62 101 ALA A C 1
ATOM 790 O O . ALA A 1 101 ? -8.828 -3.636 5.735 1.00 70.62 101 ALA A O 1
ATOM 791 N N . LEU A 1 102 ? -6.604 -3.474 5.494 1.00 64.81 102 LEU A N 1
ATOM 792 C CA . LEU A 1 102 ? -6.275 -3.622 6.917 1.00 64.81 102 LEU A CA 1
ATOM 793 C C . LEU A 1 102 ? -6.866 -2.478 7.754 1.00 64.81 102 LEU A C 1
ATOM 795 O O . LEU A 1 102 ? -7.496 -2.724 8.775 1.00 64.81 102 LEU A O 1
ATOM 799 N N . GLN A 1 103 ? -6.745 -1.234 7.288 1.00 63.88 103 GLN A N 1
ATOM 800 C CA . GLN A 1 103 ? -7.362 -0.074 7.930 1.00 63.88 103 GLN A CA 1
ATOM 801 C C . GLN A 1 103 ? -8.889 -0.143 7.894 1.00 63.88 103 GLN A C 1
ATOM 803 O O . GLN A 1 103 ? -9.522 0.251 8.856 1.00 63.88 103 GLN A O 1
ATOM 808 N N . SER A 1 104 ? -9.506 -0.666 6.833 1.00 62.53 104 SER A N 1
ATOM 809 C CA . SER A 1 104 ? -10.968 -0.791 6.751 1.00 62.53 104 SER A CA 1
ATOM 810 C C . SER A 1 104 ? -11.533 -1.817 7.735 1.00 62.53 104 SER A C 1
ATOM 812 O O . SER A 1 104 ? -12.670 -1.670 8.180 1.00 62.53 104 SER A O 1
ATOM 814 N N . ARG A 1 105 ? -10.727 -2.820 8.118 1.00 62.41 105 ARG A N 1
ATOM 815 C CA . ARG A 1 105 ? -11.081 -3.802 9.156 1.00 62.41 105 ARG A CA 1
ATOM 816 C C . ARG A 1 105 ? -11.140 -3.174 10.547 1.00 62.41 105 ARG A C 1
ATOM 818 O O . ARG A 1 105 ? -11.887 -3.647 11.392 1.00 62.41 105 ARG A O 1
ATOM 825 N N . ILE A 1 106 ? -10.414 -2.080 10.772 1.00 61.81 106 ILE A N 1
ATOM 826 C CA . ILE A 1 106 ? -10.452 -1.304 12.012 1.00 61.81 106 ILE A CA 1
ATOM 827 C C . ILE A 1 106 ? -11.242 -0.030 11.730 1.00 61.81 106 ILE A C 1
ATOM 829 O O . ILE A 1 106 ? -10.685 0.922 11.201 1.00 61.81 106 ILE A O 1
ATOM 833 N N . ARG A 1 107 ? -12.527 0.055 12.098 1.00 63.56 107 ARG A N 1
ATOM 834 C CA . ARG A 1 107 ? -13.271 1.328 11.994 1.00 63.56 107 ARG A CA 1
ATOM 835 C C . ARG A 1 107 ? -12.521 2.401 12.807 1.00 63.56 107 ARG A C 1
ATOM 837 O O . ARG A 1 107 ? -12.624 2.370 14.033 1.00 63.56 107 ARG A O 1
ATOM 844 N N . PRO A 1 108 ? -11.814 3.378 12.195 1.00 67.12 108 PRO A N 1
ATOM 845 C CA . PRO A 1 108 ? -10.955 4.297 12.952 1.00 67.12 108 PRO A CA 1
ATOM 846 C C . PRO A 1 108 ? -11.786 5.116 13.939 1.00 67.12 108 PRO A C 1
ATOM 848 O O . PRO A 1 108 ? -11.395 5.360 15.072 1.00 67.12 108 PRO A O 1
ATOM 851 N N . HIS A 1 109 ? -13.006 5.451 13.523 1.00 73.56 109 HIS A N 1
ATOM 852 C CA . HIS A 1 109 ? -14.001 6.116 14.348 1.00 73.56 109 HIS A CA 1
ATOM 853 C C . HIS A 1 109 ? -14.410 5.309 15.593 1.00 73.56 109 HIS A C 1
ATOM 855 O O . HIS A 1 109 ? -14.640 5.900 16.643 1.00 73.56 109 HIS A O 1
ATOM 861 N N . PHE A 1 110 ? -14.494 3.976 15.505 1.00 80.69 110 PHE A N 1
ATOM 862 C CA . PHE A 1 110 ? -14.774 3.144 16.678 1.00 80.69 110 PHE A CA 1
ATOM 863 C C . PHE A 1 110 ? -13.632 3.259 17.687 1.00 80.69 110 PHE A C 1
ATOM 865 O O . PHE A 1 110 ? -13.894 3.640 18.820 1.00 80.69 110 PHE A O 1
ATOM 872 N N . LEU A 1 111 ? -12.381 3.068 17.245 1.00 81.25 111 LEU A N 1
ATOM 873 C CA . LEU A 1 111 ? -11.191 3.219 18.093 1.00 81.25 111 LEU A CA 1
ATOM 874 C C . LEU A 1 111 ? -11.177 4.577 18.808 1.00 81.25 111 LEU A C 1
ATOM 876 O O . LEU A 1 111 ? -11.060 4.621 20.030 1.00 81.25 111 LEU A O 1
ATOM 880 N N . PHE A 1 112 ? -11.298 5.680 18.061 1.00 82.06 112 PHE A N 1
ATOM 881 C CA . PHE A 1 112 ? -11.260 7.022 18.649 1.00 82.06 112 PHE A CA 1
ATOM 882 C C . PHE A 1 112 ? -12.369 7.228 19.685 1.00 82.06 112 PHE A C 1
ATOM 884 O O . PHE A 1 112 ? -12.116 7.784 20.752 1.00 82.06 112 PHE A O 1
ATOM 891 N N . ASN A 1 113 ? -13.579 6.736 19.413 1.00 81.56 113 ASN A N 1
ATOM 892 C CA . ASN A 1 113 ? -14.679 6.840 20.366 1.00 81.56 113 ASN A CA 1
ATOM 893 C C . ASN A 1 113 ? -14.461 5.978 21.607 1.00 81.56 113 ASN A C 1
ATOM 895 O O . ASN A 1 113 ? -14.719 6.450 22.711 1.00 81.56 113 ASN A O 1
ATOM 899 N N . SER A 1 114 ? -13.960 4.754 21.449 1.00 86.75 114 SER A N 1
ATOM 900 C CA . SER A 1 114 ? -13.636 3.876 22.573 1.00 86.75 114 SER A CA 1
ATOM 901 C C . SER A 1 114 ? -12.559 4.492 23.464 1.00 86.75 114 SER A C 1
ATOM 903 O O . SER A 1 114 ? -12.727 4.512 24.679 1.00 86.75 114 SER A O 1
ATOM 905 N N . MET A 1 115 ? -11.511 5.091 22.884 1.00 88.00 115 MET A N 1
ATOM 906 C CA . MET A 1 115 ? -10.482 5.808 23.650 1.00 88.00 115 MET A CA 1
ATOM 907 C C . MET A 1 115 ? -11.052 7.001 24.427 1.00 88.00 115 MET A C 1
ATOM 909 O O . MET A 1 115 ? -10.680 7.207 25.579 1.00 88.00 115 MET A O 1
ATOM 913 N N . ASN A 1 116 ? -11.977 7.765 23.836 1.00 88.31 116 ASN A N 1
ATOM 914 C CA . ASN A 1 116 ? -12.628 8.881 24.529 1.00 88.31 116 ASN A CA 1
ATOM 915 C C . ASN A 1 116 ? -13.485 8.412 25.713 1.00 88.31 116 ASN A C 1
ATOM 917 O O . ASN A 1 116 ? -13.474 9.049 26.766 1.00 88.31 116 ASN A O 1
ATOM 921 N N . ILE A 1 117 ? -14.200 7.291 25.563 1.00 88.06 117 ILE A N 1
ATOM 922 C CA . ILE A 1 117 ? -14.968 6.684 26.660 1.00 88.06 117 ILE A CA 1
ATOM 923 C C . ILE A 1 117 ? -14.013 6.259 27.769 1.00 88.06 117 ILE A C 1
ATOM 925 O O . ILE A 1 117 ? -14.193 6.697 28.901 1.00 88.06 117 ILE A O 1
ATOM 929 N N . ILE A 1 118 ? -12.958 5.505 27.445 1.00 90.94 118 ILE A N 1
ATOM 930 C CA . ILE A 1 118 ? -11.942 5.084 28.420 1.00 90.94 118 ILE A CA 1
ATOM 931 C C . ILE A 1 118 ? -11.408 6.306 29.176 1.00 90.94 118 ILE A C 1
ATOM 933 O O . ILE A 1 118 ? -11.450 6.330 30.401 1.00 90.94 118 ILE A O 1
ATOM 937 N N . ALA A 1 119 ? -11.004 7.362 28.462 1.00 91.19 119 ALA A N 1
ATOM 938 C CA . ALA A 1 119 ? -10.500 8.589 29.074 1.00 91.19 119 ALA A CA 1
ATOM 939 C C . ALA A 1 119 ? -11.500 9.233 30.049 1.00 91.19 119 ALA A C 1
ATOM 941 O O . ALA A 1 119 ? -11.099 9.709 31.109 1.00 91.19 119 ALA A O 1
ATOM 942 N N . SER A 1 120 ? -12.796 9.227 29.718 1.00 89.50 120 SER A N 1
ATOM 943 C CA . SER A 1 120 ? -13.839 9.762 30.603 1.00 89.50 120 SER A CA 1
ATOM 944 C C . SER A 1 120 ? -14.104 8.889 31.836 1.00 89.50 120 SER A C 1
ATOM 946 O O . SER A 1 120 ? -14.478 9.420 32.880 1.00 89.50 120 SER A O 1
ATOM 948 N N . PHE A 1 121 ? -13.873 7.575 31.739 1.00 90.25 121 PHE A N 1
ATOM 949 C CA . PHE A 1 121 ? -14.081 6.629 32.836 1.00 90.25 121 PHE A CA 1
ATOM 950 C C . PHE A 1 121 ? -12.879 6.537 33.785 1.00 90.25 121 PHE A C 1
ATOM 952 O O . PHE A 1 121 ? -13.099 6.328 34.969 1.00 90.25 121 PHE A O 1
ATOM 959 N N . ILE A 1 122 ? -11.641 6.807 33.340 1.00 92.19 122 ILE A N 1
ATOM 960 C CA . ILE A 1 122 ? -10.429 6.743 34.193 1.00 92.19 122 ILE A CA 1
ATOM 961 C C . ILE A 1 122 ? -10.587 7.509 35.518 1.00 92.19 122 ILE A C 1
ATOM 963 O O . ILE A 1 122 ? -10.091 7.064 36.548 1.00 92.19 122 ILE A O 1
ATOM 967 N N . ALA A 1 123 ? -11.251 8.668 35.502 1.00 90.44 123 ALA A N 1
ATOM 968 C CA . ALA A 1 123 ? -11.414 9.504 36.693 1.00 90.44 123 ALA A CA 1
ATOM 969 C C . ALA A 1 123 ? -12.649 9.156 37.545 1.00 90.44 123 ALA A C 1
ATOM 971 O O . ALA A 1 123 ? -12.713 9.561 38.704 1.00 90.44 123 ALA A O 1
ATOM 972 N N . VAL A 1 124 ? -13.641 8.470 36.971 1.00 91.31 124 VAL A N 1
ATOM 973 C CA . VAL A 1 124 ? -14.956 8.234 37.596 1.00 91.31 124 VAL A CA 1
ATOM 974 C C . VAL A 1 124 ? -15.089 6.793 38.080 1.00 91.31 124 VAL A C 1
ATOM 976 O O . VAL A 1 124 ? -15.571 6.560 39.184 1.00 91.31 124 VAL A O 1
ATOM 979 N N . ASP A 1 125 ? -14.652 5.846 37.257 1.00 93.31 125 ASP A N 1
ATOM 980 C CA . ASP A 1 125 ? -14.698 4.409 37.501 1.00 93.31 125 ASP A CA 1
ATOM 981 C C . ASP A 1 125 ? -13.513 3.738 36.768 1.00 93.31 125 ASP A C 1
ATOM 983 O O . ASP A 1 125 ? -13.627 3.348 35.595 1.00 93.31 125 ASP A O 1
ATOM 987 N N . PRO A 1 126 ? -12.346 3.664 37.438 1.00 93.12 126 PRO A N 1
ATOM 988 C CA . PRO A 1 126 ? -11.130 3.085 36.875 1.00 93.12 126 PRO A CA 1
ATOM 989 C C . PRO A 1 126 ? -11.276 1.605 36.509 1.00 93.12 126 PRO A C 1
ATOM 991 O O . PRO A 1 126 ? -10.715 1.184 35.500 1.00 93.12 126 PRO A O 1
ATOM 994 N N . ASP A 1 127 ? -12.054 0.841 37.281 1.00 94.38 127 ASP A N 1
ATOM 995 C CA . ASP A 1 127 ? -12.244 -0.598 37.070 1.00 94.38 127 ASP A CA 1
ATOM 996 C C . ASP A 1 127 ? -13.000 -0.847 35.753 1.00 94.38 127 ASP A C 1
ATOM 998 O O . ASP A 1 127 ? -12.611 -1.687 34.935 1.00 94.38 127 ASP A O 1
ATOM 1002 N N . THR A 1 128 ? -14.044 -0.052 35.481 1.00 91.00 128 THR A N 1
ATOM 1003 C CA . THR A 1 128 ? -14.725 -0.085 34.178 1.00 91.00 128 THR A CA 1
ATOM 1004 C C . THR A 1 128 ? -13.788 0.349 33.048 1.00 91.00 128 THR A C 1
ATOM 1006 O O . THR A 1 128 ? -13.804 -0.258 31.976 1.00 91.00 128 THR A O 1
ATOM 1009 N N . ALA A 1 129 ? -12.952 1.372 33.256 1.00 92.94 129 ALA A N 1
ATOM 1010 C CA . ALA A 1 129 ? -11.990 1.809 32.242 1.00 92.94 129 ALA A CA 1
ATOM 1011 C C . ALA A 1 129 ? -10.984 0.699 31.880 1.00 92.94 129 ALA A C 1
ATOM 1013 O O . ALA A 1 129 ? -10.713 0.494 30.695 1.00 92.94 129 ALA A O 1
ATOM 1014 N N . GLU A 1 130 ? -10.476 -0.035 32.873 1.00 93.75 130 GLU A N 1
ATOM 1015 C CA . GLU A 1 130 ? -9.581 -1.181 32.683 1.00 93.75 130 GLU A CA 1
ATOM 1016 C C . GLU A 1 130 ? -10.262 -2.290 31.871 1.00 93.75 130 GLU A C 1
ATOM 1018 O O . GLU A 1 130 ? -9.744 -2.698 30.829 1.00 93.75 130 GLU A O 1
ATOM 1023 N N . SER A 1 131 ? -11.477 -2.691 32.257 1.00 92.94 131 SER A N 1
ATOM 1024 C CA . SER A 1 131 ? -12.236 -3.721 31.533 1.00 92.94 131 SER A CA 1
ATOM 1025 C C . SER A 1 131 ? -12.496 -3.345 30.066 1.00 92.94 131 SER A C 1
ATOM 1027 O O . SER A 1 131 ? -12.408 -4.191 29.175 1.00 92.94 131 SER A O 1
ATOM 1029 N N . VAL A 1 132 ? -12.763 -2.067 29.779 1.00 91.56 132 VAL A N 1
ATOM 1030 C CA . VAL A 1 132 ? -12.968 -1.586 28.402 1.00 91.56 132 VAL A CA 1
ATOM 1031 C C . VAL A 1 132 ? -11.673 -1.616 27.591 1.00 91.56 132 VAL A C 1
ATOM 1033 O O . VAL A 1 132 ? -11.714 -1.899 26.392 1.00 91.56 132 VAL A O 1
ATOM 1036 N N . VAL A 1 133 ? -10.523 -1.340 28.212 1.00 92.69 133 VAL A N 1
ATOM 1037 C CA . VAL A 1 133 ? -9.211 -1.461 27.558 1.00 92.69 133 VAL A CA 1
ATOM 1038 C C . VAL A 1 133 ? -8.917 -2.918 27.198 1.00 92.69 133 VAL A C 1
ATOM 1040 O O . VAL A 1 133 ? -8.429 -3.181 26.094 1.00 92.69 133 VAL A O 1
ATOM 1043 N N . GLU A 1 134 ? -9.239 -3.865 28.080 1.00 93.19 134 GLU A N 1
ATOM 1044 C CA . GLU A 1 134 ? -9.102 -5.299 27.803 1.00 93.19 134 GLU A CA 1
ATOM 1045 C C . GLU A 1 134 ? -10.012 -5.745 26.650 1.00 93.19 134 GLU A C 1
ATOM 1047 O O . GLU A 1 134 ? -9.532 -6.346 25.684 1.00 93.19 134 GLU A O 1
ATOM 1052 N N . ASP A 1 135 ? -11.299 -5.384 26.692 1.00 91.31 135 ASP A N 1
ATOM 1053 C CA . ASP A 1 135 ? -12.268 -5.710 25.637 1.00 91.31 135 ASP A CA 1
ATOM 1054 C C . ASP A 1 135 ? -11.854 -5.121 24.282 1.00 91.31 135 ASP A C 1
ATOM 1056 O O . ASP A 1 135 ? -11.938 -5.790 23.246 1.00 91.31 135 ASP A O 1
ATOM 1060 N N . LEU A 1 136 ? -11.354 -3.881 24.281 1.00 89.56 136 LEU A N 1
ATOM 1061 C CA . LEU A 1 136 ? -10.829 -3.236 23.083 1.00 89.56 136 LEU A CA 1
ATOM 1062 C C . LEU A 1 136 ? -9.595 -3.979 22.557 1.00 89.56 136 LEU A C 1
ATOM 1064 O O . LEU A 1 136 ? -9.493 -4.219 21.355 1.00 89.56 136 LEU A O 1
ATOM 1068 N N . SER A 1 137 ? -8.679 -4.383 23.437 1.00 89.00 137 SER A N 1
ATOM 1069 C CA . SER A 1 137 ? -7.465 -5.119 23.063 1.00 89.00 137 SER A CA 1
ATOM 1070 C C . SER A 1 137 ? -7.787 -6.476 22.431 1.00 89.00 137 SER A C 1
ATOM 1072 O O . SER A 1 137 ? -7.179 -6.836 21.421 1.00 89.00 137 SER A O 1
ATOM 1074 N N . GLU A 1 138 ? -8.775 -7.202 22.963 1.00 88.00 138 GLU A N 1
ATOM 1075 C CA . GLU A 1 138 ? -9.225 -8.479 22.399 1.00 88.00 138 GLU A CA 1
ATOM 1076 C C . GLU A 1 138 ? -9.867 -8.298 21.015 1.00 88.00 138 GLU A C 1
ATOM 1078 O O . GLU A 1 138 ? -9.527 -9.014 20.071 1.00 88.00 138 GLU A O 1
ATOM 1083 N N . LEU A 1 139 ? -10.719 -7.277 20.852 1.00 85.50 139 LEU A N 1
ATOM 1084 C CA . LEU A 1 139 ? -11.306 -6.909 19.558 1.00 85.50 139 LEU A CA 1
ATOM 1085 C C . LEU A 1 139 ? -10.239 -6.549 18.520 1.00 85.50 139 LEU A C 1
ATOM 1087 O O . LEU A 1 139 ? -10.333 -6.966 17.366 1.00 85.50 139 LEU A O 1
ATOM 1091 N N . PHE A 1 140 ? -9.203 -5.806 18.917 1.00 82.25 140 PHE A N 1
ATOM 1092 C CA . PHE A 1 140 ? -8.080 -5.478 18.037 1.00 82.25 140 PHE A CA 1
ATOM 1093 C C . PHE A 1 140 ? -7.262 -6.704 17.657 1.00 82.25 140 PHE A C 1
ATOM 1095 O O . PHE A 1 140 ? -6.902 -6.863 16.489 1.00 82.25 140 PHE A O 1
ATOM 1102 N N . ARG A 1 141 ? -6.989 -7.583 18.623 1.00 82.62 141 ARG A N 1
ATOM 1103 C CA . ARG A 1 141 ? -6.271 -8.835 18.381 1.00 82.62 141 ARG A CA 1
ATOM 1104 C C . ARG A 1 141 ? -7.022 -9.713 17.385 1.00 82.62 141 ARG A C 1
ATOM 1106 O O . ARG A 1 141 ? -6.410 -10.222 16.450 1.00 82.62 141 ARG A O 1
ATOM 1113 N N . ALA A 1 142 ? -8.341 -9.827 17.529 1.00 80.31 142 ALA A N 1
ATOM 1114 C CA . ALA A 1 142 ? -9.187 -10.500 16.551 1.00 80.31 142 ALA A CA 1
ATOM 1115 C C . ALA A 1 142 ? -9.174 -9.786 15.188 1.00 80.31 142 ALA A C 1
ATOM 1117 O O . ALA A 1 142 ? -9.003 -10.448 14.168 1.00 80.31 142 ALA A O 1
ATOM 1118 N N . GLY A 1 143 ? -9.267 -8.449 15.176 1.00 76.38 143 GLY A N 1
ATOM 1119 C CA . GLY A 1 143 ? -9.180 -7.562 14.002 1.00 76.38 143 GLY A CA 1
ATOM 1120 C C . GLY A 1 143 ? -7.942 -7.754 13.127 1.00 76.38 143 GLY A C 1
ATOM 1121 O O . GLY A 1 143 ? -8.014 -7.644 11.900 1.00 76.38 143 GLY A O 1
ATOM 1122 N N . LEU A 1 144 ? -6.805 -8.013 13.774 1.00 74.19 144 LEU A N 1
ATOM 1123 C CA . LEU A 1 144 ? -5.493 -8.182 13.148 1.00 74.19 144 LEU A CA 1
ATOM 1124 C C . LEU A 1 144 ? -5.188 -9.630 12.745 1.00 74.19 144 LEU A C 1
ATOM 1126 O O . LEU A 1 144 ? -4.266 -9.850 11.958 1.00 74.19 144 LEU A O 1
ATOM 1130 N N . ASN A 1 145 ? -5.939 -10.608 13.256 1.00 72.50 145 ASN A N 1
ATOM 1131 C CA . ASN A 1 145 ? -5.805 -11.993 12.822 1.00 72.50 145 ASN A CA 1
ATOM 1132 C C . ASN A 1 145 ? -6.229 -12.145 11.352 1.00 72.50 145 ASN A C 1
ATOM 1134 O O . ASN A 1 145 ? -7.102 -11.434 10.852 1.00 72.50 145 ASN A O 1
ATOM 1138 N N . GLU A 1 146 ? -5.591 -13.082 10.644 1.00 60.97 146 GLU A N 1
ATOM 1139 C CA . GLU A 1 146 ? -5.827 -13.287 9.215 1.00 60.97 146 GLU A CA 1
ATOM 1140 C C . GLU A 1 146 ? -7.307 -13.532 8.897 1.00 60.97 146 GLU A C 1
ATOM 1142 O O . GLU A 1 146 ? -7.974 -14.426 9.429 1.00 60.97 146 GLU A O 1
ATOM 1147 N N . ALA A 1 147 ? -7.800 -12.726 7.961 1.00 58.91 147 ALA A N 1
ATOM 1148 C CA . ALA A 1 147 ? -9.112 -12.865 7.369 1.00 58.91 147 ALA A CA 1
ATOM 1149 C C . ALA A 1 147 ? -9.265 -14.236 6.712 1.00 58.91 147 ALA A C 1
ATOM 1151 O O . ALA A 1 147 ? -8.577 -14.532 5.739 1.00 58.91 147 ALA A O 1
ATOM 1152 N N . GLY A 1 148 ? -10.196 -15.045 7.211 1.00 60.44 148 GLY A N 1
ATOM 1153 C CA . GLY A 1 148 ? -10.454 -16.383 6.674 1.00 60.44 148 GLY A CA 1
ATOM 1154 C C . GLY A 1 148 ? -10.200 -17.513 7.665 1.00 60.44 148 GLY A C 1
ATOM 1155 O O . GLY A 1 148 ? -10.574 -18.648 7.376 1.00 60.44 148 GLY A O 1
ATOM 1156 N N . ASN A 1 149 ? -9.662 -17.220 8.853 1.00 70.88 149 ASN A N 1
ATOM 1157 C CA . ASN A 1 149 ? -9.675 -18.193 9.937 1.00 70.88 149 ASN A CA 1
ATOM 1158 C C . ASN A 1 149 ? -11.109 -18.410 10.434 1.00 70.88 149 ASN A C 1
ATOM 1160 O O . ASN A 1 149 ? -11.800 -17.477 10.843 1.00 70.88 149 ASN A O 1
ATOM 1164 N N . GLN A 1 150 ? -11.555 -19.666 10.372 1.00 80.81 150 GLN A N 1
ATOM 1165 C CA . GLN A 1 150 ? -12.838 -20.077 10.921 1.00 80.81 150 GLN A CA 1
ATOM 1166 C C . GLN A 1 150 ? -12.690 -20.328 12.424 1.00 80.81 150 GLN A C 1
ATOM 1168 O O . GLN A 1 150 ? -11.982 -21.249 12.851 1.00 80.81 150 GLN A O 1
ATOM 1173 N N . VAL A 1 151 ? -13.377 -19.524 13.229 1.00 82.94 151 VAL A N 1
ATOM 1174 C CA . VAL A 1 151 ? -13.413 -19.653 14.688 1.00 82.94 151 VAL A CA 1
ATOM 1175 C C . VAL A 1 151 ? -14.697 -20.352 15.132 1.00 82.94 151 VAL A C 1
ATOM 1177 O O . VAL A 1 151 ? -15.698 -20.310 14.413 1.00 82.94 151 VAL A O 1
ATOM 1180 N N . PRO A 1 152 ? -14.700 -21.042 16.287 1.00 87.88 152 PRO A N 1
ATOM 1181 C CA . PRO A 1 152 ? -15.937 -21.560 16.862 1.00 87.88 152 PRO A CA 1
ATOM 1182 C C . PRO A 1 152 ? -16.958 -20.432 17.042 1.00 87.88 152 PRO A C 1
ATOM 1184 O O . PRO A 1 152 ? -16.588 -19.343 17.476 1.00 87.88 152 PRO A O 1
ATOM 1187 N N . PHE A 1 153 ? -18.240 -20.709 16.793 1.00 86.12 153 PHE A N 1
ATOM 1188 C CA . PHE A 1 153 ? -19.324 -19.735 16.987 1.00 86.12 153 PHE A CA 1
ATOM 1189 C C . PHE A 1 153 ? -19.270 -19.043 18.359 1.00 86.12 153 PHE A C 1
ATOM 1191 O O . PHE A 1 153 ? -19.467 -17.838 18.453 1.00 86.12 153 PHE A O 1
ATOM 1198 N N . ARG A 1 154 ? -18.935 -19.788 19.421 1.00 85.56 154 ARG A N 1
ATOM 1199 C CA . ARG A 1 154 ? -18.797 -19.235 20.777 1.00 85.56 154 ARG A CA 1
ATOM 1200 C C . ARG A 1 154 ? -17.726 -18.147 20.882 1.00 85.56 154 ARG A C 1
ATOM 1202 O O . ARG A 1 154 ? -17.919 -17.197 21.625 1.00 85.56 154 ARG A O 1
ATOM 1209 N N . SER A 1 155 ? -16.617 -18.286 20.159 1.00 85.69 155 SER A N 1
ATOM 1210 C CA . SER A 1 155 ? -15.540 -17.291 20.159 1.00 85.69 155 SER A CA 1
ATOM 1211 C C . SER A 1 155 ? -15.957 -16.012 19.439 1.00 85.69 155 SER A C 1
ATOM 1213 O O . SER A 1 155 ? -15.633 -14.927 19.902 1.00 85.69 155 SER A O 1
ATOM 1215 N N . GLU A 1 156 ? -16.705 -16.130 18.340 1.00 86.62 156 GLU A N 1
ATOM 1216 C CA . GLU A 1 156 ? -17.280 -14.959 17.669 1.00 86.62 156 GLU A CA 1
ATOM 1217 C C . GLU A 1 156 ? -18.354 -14.292 18.538 1.00 86.62 156 GLU A C 1
ATOM 1219 O O . GLU A 1 156 ? -18.398 -13.070 18.628 1.00 86.62 156 GLU A O 1
ATOM 1224 N N . LEU A 1 157 ? -19.199 -15.079 19.215 1.00 87.69 157 LEU A N 1
ATOM 1225 C CA . LEU A 1 157 ? -20.223 -14.546 20.112 1.00 87.69 157 LEU A CA 1
ATOM 1226 C C . LEU A 1 157 ? -19.600 -13.754 21.272 1.00 87.69 157 LEU A C 1
ATOM 1228 O O . LEU A 1 157 ? -20.041 -12.638 21.524 1.00 87.69 157 LEU A O 1
ATOM 1232 N N . ASP A 1 158 ? -18.543 -14.278 21.907 1.00 89.00 158 ASP A N 1
ATOM 1233 C CA . ASP A 1 158 ? -17.774 -13.552 22.935 1.00 89.00 158 ASP A CA 1
ATOM 1234 C C . ASP A 1 158 ? -17.241 -12.219 22.386 1.00 89.00 158 ASP A C 1
ATOM 1236 O O . ASP A 1 158 ? -17.373 -11.173 23.020 1.00 89.00 158 ASP A O 1
ATOM 1240 N N . LEU A 1 159 ? -16.718 -12.224 21.157 1.00 88.06 159 LEU A N 1
ATOM 1241 C CA . LEU A 1 159 ? -16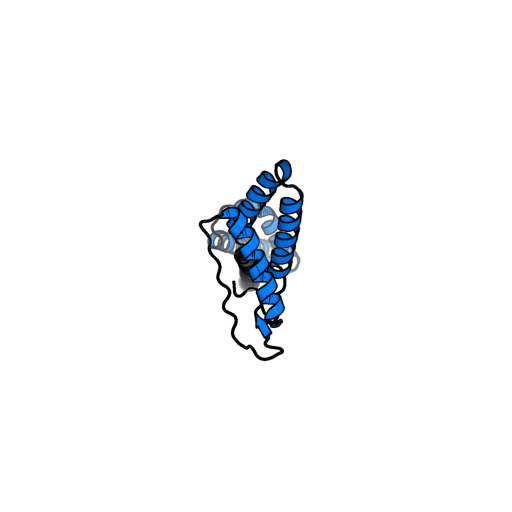.233 -11.014 20.500 1.00 88.06 159 LEU A CA 1
ATOM 1242 C C . LEU A 1 159 ? -17.353 -9.980 20.275 1.00 88.06 159 LEU A C 1
ATOM 1244 O O . LEU A 1 159 ? -17.179 -8.789 20.548 1.00 88.06 159 LEU A O 1
ATOM 1248 N N . CYS A 1 160 ? -18.519 -10.435 19.812 1.00 87.88 160 CYS A N 1
ATOM 1249 C CA . CYS A 1 160 ? -19.708 -9.606 19.626 1.00 87.88 160 CYS A CA 1
ATOM 1250 C C . CYS A 1 160 ? -20.214 -9.026 20.954 1.00 87.88 160 CYS A C 1
ATOM 1252 O O . CYS A 1 160 ? -20.605 -7.859 21.005 1.00 87.88 160 CYS A O 1
ATOM 1254 N N . GLU A 1 161 ? -20.187 -9.805 22.036 1.00 90.25 161 GLU A N 1
ATOM 1255 C CA . GLU A 1 161 ? -20.577 -9.352 23.374 1.00 90.25 161 GLU A CA 1
ATOM 1256 C C . GLU A 1 161 ? -19.634 -8.267 23.908 1.00 90.25 161 GLU A C 1
ATOM 1258 O O . GLU A 1 161 ? -20.102 -7.251 24.429 1.00 90.25 161 GLU A O 1
ATOM 1263 N N . ARG A 1 162 ? -18.318 -8.419 23.715 1.00 90.75 162 ARG A N 1
ATOM 1264 C CA . ARG A 1 162 ? -17.324 -7.382 24.052 1.00 90.75 162 ARG A CA 1
ATOM 1265 C C . ARG A 1 162 ? -17.561 -6.096 23.269 1.00 90.75 162 ARG A C 1
ATOM 1267 O O . ARG A 1 162 ? -17.610 -5.013 23.851 1.00 90.75 162 ARG A O 1
ATOM 1274 N N . TYR A 1 163 ? -17.789 -6.202 21.959 1.00 89.38 163 TYR A N 1
ATOM 1275 C CA . TYR A 1 163 ? -18.124 -5.047 21.119 1.00 89.38 163 TYR A CA 1
ATOM 1276 C C . TYR A 1 163 ? -19.386 -4.330 21.617 1.00 89.38 163 TYR A C 1
ATOM 1278 O O . TYR A 1 163 ? -19.398 -3.107 21.790 1.00 89.38 163 TYR A O 1
ATOM 1286 N N . ALA A 1 164 ? -20.433 -5.100 21.909 1.00 89.50 164 ALA A N 1
ATOM 1287 C CA . ALA A 1 164 ? -21.691 -4.597 22.434 1.00 89.50 164 ALA A CA 1
ATOM 1288 C C . ALA A 1 164 ? -21.525 -3.899 23.795 1.00 89.50 164 ALA A C 1
ATOM 1290 O O . ALA A 1 164 ? -22.165 -2.872 24.024 1.00 89.50 164 ALA A O 1
ATOM 1291 N N . ARG A 1 165 ? -20.648 -4.400 24.677 1.00 90.31 165 ARG A N 1
ATOM 1292 C CA . ARG A 1 165 ? -20.338 -3.785 25.980 1.00 90.31 165 ARG A CA 1
ATOM 1293 C C . ARG A 1 165 ? -19.747 -2.383 25.813 1.00 90.31 165 ARG A C 1
ATOM 1295 O O . ARG A 1 165 ? -20.231 -1.435 26.429 1.00 90.31 165 ARG A O 1
ATOM 1302 N N . ILE A 1 166 ? -18.768 -2.233 24.920 1.00 90.25 166 ILE A N 1
ATOM 1303 C CA . ILE A 1 166 ? -18.133 -0.941 24.614 1.00 90.25 166 ILE A CA 1
ATOM 1304 C C . ILE A 1 166 ? -19.158 0.040 24.025 1.00 90.25 166 ILE A C 1
ATOM 1306 O O . ILE A 1 166 ? -19.254 1.197 24.439 1.00 90.25 166 ILE A O 1
ATOM 1310 N N . GLU A 1 167 ? -19.966 -0.422 23.071 1.00 89.06 167 GLU A N 1
ATOM 1311 C CA . GLU A 1 167 ? -21.017 0.386 22.446 1.00 89.06 167 GLU A CA 1
ATOM 1312 C C . GLU A 1 167 ? -22.124 0.783 23.433 1.00 89.06 167 GLU A C 1
ATOM 1314 O O . GLU A 1 167 ? -22.648 1.898 23.359 1.00 89.06 167 GLU A O 1
ATOM 1319 N N . LYS A 1 168 ? -22.451 -0.081 24.399 1.00 90.38 168 LYS A N 1
ATOM 1320 C CA . LYS A 1 168 ? -23.430 0.202 25.454 1.00 90.38 168 LYS A CA 1
ATOM 1321 C C . LYS A 1 168 ? -22.957 1.318 26.379 1.00 90.38 168 LYS A C 1
ATOM 1323 O O . LYS A 1 168 ? -23.763 2.180 26.716 1.00 90.38 168 LYS A O 1
ATOM 1328 N N . LEU A 1 169 ? -21.670 1.361 26.722 1.00 88.50 169 LEU A N 1
ATOM 1329 C CA . LEU A 1 169 ? -21.092 2.473 27.487 1.00 88.50 169 LEU A CA 1
ATOM 1330 C C . LEU A 1 169 ? -21.144 3.792 26.705 1.00 88.50 169 LEU A C 1
ATOM 1332 O O . LEU A 1 169 ? -21.389 4.845 27.287 1.00 88.50 169 LEU A O 1
ATOM 1336 N N . ARG A 1 170 ? -20.988 3.741 25.375 1.00 86.81 170 ARG A N 1
ATOM 1337 C CA . ARG A 1 170 ? -21.097 4.927 24.510 1.00 86.81 170 ARG A CA 1
ATOM 1338 C C . ARG A 1 170 ? -22.520 5.455 24.394 1.00 86.81 170 ARG A C 1
ATOM 1340 O O . ARG A 1 170 ? -22.755 6.660 24.416 1.00 86.81 170 ARG A O 1
ATOM 1347 N N . LEU A 1 171 ? -23.452 4.550 24.118 1.00 86.44 171 LEU A N 1
ATOM 1348 C CA . LEU A 1 171 ? -24.823 4.881 23.737 1.00 86.44 171 LEU A CA 1
ATOM 1349 C C . LEU A 1 171 ? -25.761 4.943 24.947 1.00 86.44 171 LEU A C 1
ATOM 1351 O O . LEU A 1 171 ? -26.878 5.449 24.816 1.00 86.44 171 LEU A O 1
ATOM 1355 N N . GLY A 1 172 ? -25.317 4.451 26.105 1.00 86.94 172 GLY A 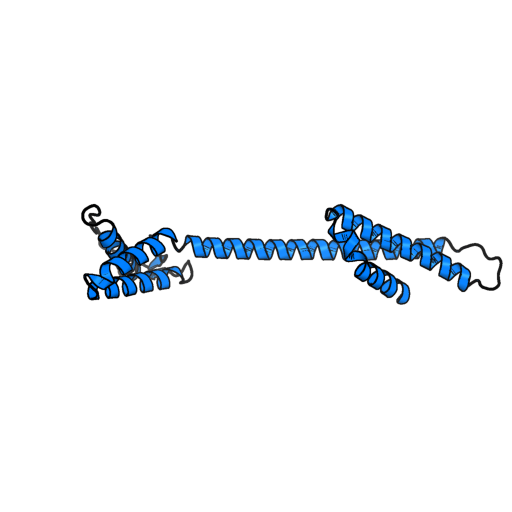N 1
ATOM 1356 C CA . GLY A 1 172 ? -26.096 4.394 27.334 1.00 86.94 172 GLY A CA 1
ATOM 1357 C C . GLY A 1 172 ? -27.431 3.693 27.104 1.00 86.94 172 GLY A C 1
ATOM 1358 O O . GLY A 1 172 ? -27.515 2.622 26.494 1.00 86.94 172 GLY A O 1
ATOM 1359 N N . ASP A 1 173 ? -28.512 4.327 27.538 1.00 88.62 173 ASP A N 1
ATOM 1360 C CA . ASP A 1 173 ? -29.866 3.774 27.433 1.00 88.62 173 ASP A CA 1
ATOM 1361 C C . ASP A 1 173 ? -30.414 3.708 26.004 1.00 88.62 173 ASP A C 1
ATOM 1363 O O . ASP A 1 173 ? -31.399 3.015 25.751 1.00 88.62 173 ASP A O 1
ATOM 1367 N N . ARG A 1 174 ? -29.757 4.366 25.039 1.00 89.62 174 ARG A N 1
ATOM 1368 C CA . ARG A 1 174 ? -30.183 4.357 23.631 1.00 89.62 174 ARG A CA 1
ATOM 1369 C C . ARG A 1 174 ? -29.948 3.012 22.946 1.00 89.62 174 ARG A C 1
ATOM 1371 O O . ARG A 1 174 ? -30.579 2.744 21.929 1.00 89.62 174 ARG A O 1
ATOM 1378 N N . LEU A 1 175 ? -29.035 2.193 23.468 1.00 89.56 175 LEU A N 1
ATOM 1379 C CA . LEU A 1 175 ? -28.746 0.865 22.935 1.00 89.56 175 LEU A CA 1
ATOM 1380 C C . LEU A 1 175 ? -29.436 -0.201 23.786 1.00 89.56 175 LEU A C 1
ATOM 1382 O O . LEU A 1 175 ? -29.076 -0.404 24.944 1.00 89.56 175 LEU A O 1
ATOM 1386 N N . GLN A 1 176 ? -30.403 -0.909 23.212 1.00 89.50 176 GLN A N 1
ATOM 1387 C CA . GLN A 1 176 ? -31.010 -2.089 23.827 1.00 89.50 176 GLN A CA 1
ATOM 1388 C C . GLN A 1 176 ? -30.607 -3.315 23.012 1.00 89.50 176 GLN A C 1
ATOM 1390 O O . GLN A 1 176 ? -30.891 -3.386 21.819 1.00 89.50 176 GLN A O 1
ATOM 1395 N N . LEU A 1 177 ? -29.912 -4.255 23.649 1.00 87.25 177 LEU A N 1
ATOM 1396 C CA . LEU A 1 177 ? -29.476 -5.501 23.026 1.00 87.25 177 LEU A CA 1
ATOM 1397 C C . LEU A 1 177 ? -30.336 -6.654 23.525 1.00 87.25 177 LEU A C 1
ATOM 1399 O O . LEU A 1 177 ? -30.535 -6.817 24.728 1.00 87.25 177 LEU A O 1
ATOM 1403 N N . ARG A 1 178 ? -30.798 -7.475 22.586 1.00 88.19 178 ARG A N 1
ATOM 1404 C CA . ARG A 1 178 ? -31.432 -8.762 22.851 1.00 88.19 178 ARG A CA 1
ATOM 1405 C C . ARG A 1 178 ? -30.686 -9.815 22.049 1.00 88.19 178 ARG A C 1
ATOM 1407 O O . ARG A 1 178 ? -30.651 -9.742 20.825 1.00 88.19 178 ARG A O 1
ATOM 1414 N N . TRP A 1 179 ? -30.085 -10.768 22.748 1.00 87.19 179 TRP A N 1
ATOM 1415 C CA . TRP A 1 179 ? -29.407 -11.898 22.128 1.00 87.19 179 TRP A CA 1
ATOM 1416 C C . TRP A 1 179 ? -30.416 -13.021 21.912 1.00 87.19 179 TRP A C 1
ATOM 1418 O O . TRP A 1 179 ? -31.032 -13.498 22.863 1.00 87.19 179 TRP A O 1
ATOM 1428 N N . GLU A 1 180 ? -30.600 -13.424 20.660 1.00 85.56 180 GLU A N 1
ATOM 1429 C CA . GLU A 1 180 ? -31.437 -14.561 20.282 1.00 85.56 180 GLU A CA 1
ATOM 1430 C C . GLU A 1 180 ? -30.543 -15.593 19.591 1.00 85.56 180 GLU A C 1
ATOM 1432 O O . GLU A 1 180 ? -30.259 -15.502 18.398 1.00 85.56 180 GLU A O 1
ATOM 1437 N N . THR A 1 181 ? -30.044 -16.553 20.367 1.00 79.44 181 THR A N 1
ATOM 1438 C CA . THR A 1 181 ? -29.231 -17.661 19.864 1.00 79.44 181 THR A CA 1
ATOM 1439 C C . THR A 1 181 ? -30.090 -18.923 19.824 1.00 79.44 181 THR A C 1
ATOM 1441 O O . THR A 1 181 ? -30.634 -19.358 20.836 1.00 79.44 181 THR A O 1
ATOM 1444 N N . GLY A 1 182 ? -30.276 -19.489 18.629 1.00 79.50 182 GLY A N 1
ATOM 1445 C CA . GLY A 1 182 ? -30.932 -20.789 18.473 1.00 79.50 182 GLY A CA 1
ATOM 1446 C C . GLY A 1 182 ? -30.025 -21.947 18.903 1.00 79.50 182 GLY A C 1
ATOM 1447 O O .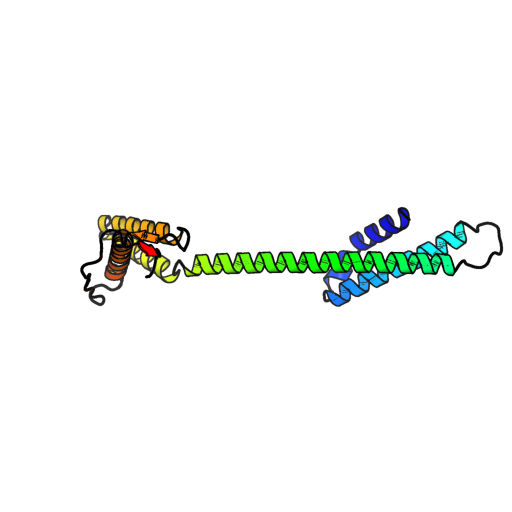 GLY A 1 182 ? -28.846 -21.751 19.207 1.00 79.50 182 GLY A O 1
ATOM 1448 N N . GLU A 1 183 ? -30.552 -23.172 18.873 1.00 77.81 183 GLU A N 1
ATOM 1449 C CA . GLU A 1 183 ? -29.734 -24.377 19.038 1.00 77.81 183 GLU A CA 1
ATOM 1450 C C . GLU A 1 183 ? -28.826 -24.558 17.813 1.00 77.81 183 GLU A C 1
ATOM 1452 O O . GLU A 1 183 ? -29.265 -24.939 16.727 1.00 77.81 183 GLU A O 1
ATOM 1457 N N . LEU A 1 184 ? -27.545 -24.236 17.983 1.00 77.75 184 LEU A N 1
ATOM 1458 C CA . LEU A 1 184 ? -26.515 -24.432 16.969 1.00 77.75 184 LEU A CA 1
ATOM 1459 C C . LEU A 1 184 ? -25.790 -25.763 17.218 1.00 77.75 184 LEU A C 1
ATOM 1461 O O . LEU A 1 184 ? -25.485 -26.072 18.373 1.00 77.75 184 LEU A O 1
ATOM 1465 N N . PRO A 1 185 ? -25.461 -26.535 16.165 1.00 79.69 185 PRO A N 1
ATOM 1466 C CA . PRO A 1 185 ? -24.658 -27.745 16.301 1.00 79.69 185 PRO A CA 1
ATOM 1467 C C . PRO A 1 185 ? -23.326 -27.476 17.018 1.00 79.69 185 PRO A C 1
ATOM 1469 O O . PRO A 1 185 ? -22.669 -26.455 16.781 1.00 79.69 185 PRO A O 1
ATOM 1472 N N . GLU A 1 186 ? -22.888 -28.406 17.867 1.00 72.62 186 GLU A N 1
ATOM 1473 C CA . GLU A 1 186 ? -21.561 -28.321 18.476 1.00 72.62 186 GLU A CA 1
ATOM 1474 C C . GLU A 1 186 ? -20.480 -28.327 17.383 1.00 72.62 186 GLU A C 1
ATOM 1476 O O . GLU A 1 186 ? -20.450 -29.195 16.512 1.00 72.62 186 GLU A O 1
ATOM 1481 N N . GLY A 1 187 ? -19.593 -27.329 17.409 1.00 78.75 187 GLY A N 1
ATOM 1482 C CA . GLY A 1 187 ? -18.474 -27.229 16.469 1.00 78.75 187 GLY A CA 1
ATOM 1483 C C . GLY A 1 187 ? -18.733 -26.420 15.196 1.00 78.75 187 GLY A C 1
ATOM 1484 O O . GLY A 1 187 ? -17.863 -26.408 14.326 1.00 78.75 187 GLY A O 1
ATOM 1485 N N . VAL A 1 188 ? -19.862 -25.705 15.076 1.00 84.31 188 VAL A N 1
ATOM 1486 C CA . VAL A 1 188 ? -20.047 -24.725 13.990 1.00 84.31 188 VAL A CA 1
ATOM 1487 C C . VAL A 1 188 ? -18.901 -23.715 14.011 1.00 84.31 188 VAL A C 1
ATOM 1489 O O . VAL A 1 188 ? -18.666 -23.032 15.014 1.00 84.31 188 VAL A O 1
ATOM 1492 N N . ARG A 1 189 ? -18.186 -23.631 12.886 1.00 85.19 189 ARG A N 1
ATOM 1493 C CA . ARG A 1 189 ? -17.117 -22.659 12.676 1.00 85.19 189 ARG A CA 1
ATOM 1494 C C . ARG A 1 189 ? -17.588 -21.609 11.688 1.00 85.19 189 ARG A C 1
ATOM 1496 O O . ARG A 1 189 ? -18.151 -21.942 10.647 1.00 85.19 189 ARG A O 1
ATOM 1503 N N . ILE A 1 190 ? -17.339 -20.355 12.020 1.00 83.06 190 ILE A N 1
ATOM 1504 C CA . ILE A 1 190 ? -17.708 -19.210 11.200 1.00 83.06 190 ILE A CA 1
ATOM 1505 C C . ILE A 1 190 ? -16.483 -18.328 10.966 1.00 83.06 190 ILE A C 1
ATOM 1507 O O . ILE A 1 190 ? -15.551 -18.359 11.775 1.00 83.06 190 ILE A O 1
ATOM 1511 N N . PRO A 1 191 ? -16.430 -17.594 9.843 1.00 78.94 191 PRO A N 1
ATOM 1512 C CA . PRO A 1 191 ? -15.430 -16.551 9.657 1.00 78.94 191 PRO A CA 1
ATOM 1513 C C . PRO A 1 191 ? -15.346 -15.628 10.881 1.00 78.94 191 PRO A C 1
ATOM 1515 O O . PRO A 1 191 ? -16.369 -15.246 11.435 1.00 78.94 191 PRO A O 1
ATOM 1518 N N . LEU A 1 192 ? -14.126 -15.294 11.296 1.00 74.31 192 LEU A N 1
ATOM 1519 C CA . LEU A 1 192 ? -13.872 -14.314 12.351 1.00 74.31 192 LEU A CA 1
ATOM 1520 C C . LEU A 1 192 ? -14.250 -12.899 11.872 1.00 74.31 192 LEU A C 1
ATOM 1522 O O . LEU A 1 192 ? -13.887 -12.532 10.749 1.00 74.31 192 LEU A O 1
ATOM 1526 N N . LEU A 1 193 ? -14.902 -12.110 12.734 1.00 67.00 193 LEU A N 1
ATOM 1527 C CA . LEU A 1 193 ? -15.367 -10.734 12.473 1.00 67.00 193 LEU A CA 1
ATOM 1528 C C . LEU A 1 193 ? -16.423 -10.641 11.365 1.00 67.00 193 LEU A C 1
ATOM 1530 O O . LEU A 1 193 ? -16.255 -9.915 10.383 1.00 67.00 193 LEU A O 1
ATOM 1534 N N . ILE A 1 194 ? -17.531 -11.357 11.532 1.00 60.19 194 ILE A N 1
ATOM 1535 C CA . ILE A 1 194 ? -18.730 -11.187 10.689 1.00 60.19 194 ILE A CA 1
ATOM 1536 C C . ILE A 1 194 ? -19.535 -9.931 11.083 1.00 60.19 194 ILE A C 1
ATOM 1538 O O . ILE A 1 194 ? -20.470 -9.579 10.367 1.00 60.19 194 ILE A O 1
ATOM 1542 N N . LEU A 1 195 ? -19.140 -9.255 12.175 1.00 53.31 195 LEU A N 1
ATOM 1543 C CA . LEU A 1 195 ? -19.671 -7.980 12.694 1.00 53.31 195 LEU A CA 1
ATOM 1544 C C . LEU A 1 195 ? -20.296 -7.032 11.652 1.00 53.31 195 LEU A C 1
ATOM 1546 O O . LEU 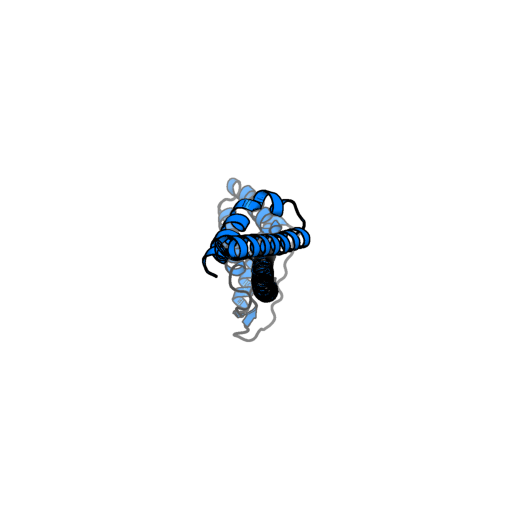A 1 195 ? -19.581 -6.576 10.726 1.00 53.31 195 LEU A O 1
#

pLDDT: mean 79.46, std 10.98, range [51.53, 94.38]

Radius of gyration: 34.25 Å; chains: 1; bounding box: 78×47×87 Å